Protein AF-A0A218WUL2-F1 (afdb_monomer_lite)

Sequence (216 aa):
MWVPILSDGMPVGLKGEALSLHSLSGSSSVEWAHGSLVARRQPLTWYKTVVNAPAGNTPLALDMGSMGKGTYREKKCLSNCGEASQRWYHVPRSWLNPTANLLVVFEEWGGDPNGISLVRRDIVSVCADIYEWQPTLINYEMQTSGKVKKHSHPKAHLSCSPGQKISKVKSASFGTPQGACGSFREESCHAFHSYDVFQKEIGFPKNQLFDLLVLY

pLDDT: mean 71.16, std 17.03, range [24.56, 94.0]

InterPro domains:
  IPR000922 D-galactoside/L-rhamnose binding SUEL lectin domain [PS50228] (150-201)
  IPR001944 Glycoside hydrolase, family 35 [PTHR23421] (12-137)
  IPR008979 Galactose-binding-like domain superfamily [SSF49785] (9-141)
  IPR048913 Beta-galactosidase, galactose-binding domain [PF21467] (44-101)

Radius of gyration: 27.02 Å; chains: 1; bounding box: 65×42×87 Å

Secondary structure (DSSP, 8-state):
-PPPP--S-PPPS-HHHHTTTT-SS-PPP-PPP-GGGS--S-SSEEEEEEEPPPSSS--EEEE-TTS------SS---S-TTS-S-SEEEE-GGG--SS-EEEEEEESS---GGG-EEEE--------B--TTPPP---HHHHHTT---S-PPP-----PPTT-----EEEEEEE--BS-TT--B--SSB-TTHHHHHHHHS-PPS---EEEEEE-

Foldseek 3Di:
DDDDDDDDDDDPDDPQVVQVVVDPPRRDDDDDDDDPRHDFQDFQDKDKDWDADDDDDFWKWKQCQQADDDDDDDDPPPDDPPGDPDRTHTDDPVQDDRTGDMDMDTGGRGGGCVPIDIDGDDQDADEDEADQPPDDPDDPVCVVVPVDPDDDGDDDDDDDDPPDDDAEEPDEWQFAWDDDFPDTDDDPGTDPCRVVVVCVVDPHDHDGYYYYYYYD

Organism: Punica granatum (NCBI:txid22663)

Structure (mmCIF, N/CA/C/O backbone):
data_AF-A0A218WUL2-F1
#
_entry.id   AF-A0A218WUL2-F1
#
loop_
_atom_site.group_PDB
_atom_site.id
_atom_site.type_symbol
_atom_site.label_atom_id
_atom_site.label_alt_id
_atom_site.label_comp_id
_atom_site.label_asym_id
_atom_site.label_entity_id
_atom_site.label_seq_id
_atom_site.pdbx_PDB_ins_code
_atom_site.Cartn_x
_atom_site.Cartn_y
_atom_site.Cartn_z
_atom_site.occupancy
_atom_site.B_iso_or_equiv
_atom_site.auth_seq_id
_atom_site.auth_comp_id
_atom_site.auth_asym_id
_atom_site.auth_atom_id
_atom_site.pdbx_PDB_model_num
ATOM 1 N N . MET A 1 1 ? -31.326 13.318 35.102 1.00 30.27 1 MET A N 1
ATOM 2 C CA . MET A 1 1 ? -30.039 13.009 34.446 1.00 30.27 1 MET A CA 1
ATOM 3 C C . MET A 1 1 ? -29.075 14.100 34.870 1.00 30.27 1 MET A C 1
ATOM 5 O O . MET A 1 1 ? -29.307 15.250 34.531 1.00 30.27 1 MET A O 1
ATOM 9 N N . TRP A 1 2 ? -28.119 13.778 35.738 1.00 24.56 2 TRP A N 1
ATOM 10 C CA . TRP A 1 2 ? -27.193 14.763 36.296 1.00 24.56 2 TRP A CA 1
ATOM 11 C C . TRP A 1 2 ? -26.030 14.942 35.322 1.00 24.56 2 TRP A C 1
ATOM 13 O O . TRP A 1 2 ? -25.308 13.984 35.056 1.00 24.56 2 TRP A O 1
ATOM 23 N N . VAL A 1 3 ? -25.883 16.142 34.764 1.00 29.47 3 VAL A N 1
ATOM 24 C CA . VAL A 1 3 ? -24.686 16.540 34.015 1.00 29.47 3 VAL A CA 1
ATOM 25 C C . VAL A 1 3 ? -23.734 17.175 35.031 1.00 29.47 3 VAL A C 1
ATOM 27 O O . VAL A 1 3 ? -24.137 18.140 35.683 1.00 29.47 3 VAL A O 1
ATOM 30 N N . PRO A 1 4 ? -22.519 16.642 35.240 1.00 31.36 4 PRO A N 1
ATOM 31 C CA . PRO A 1 4 ? -21.577 17.249 36.165 1.00 31.36 4 PRO A CA 1
ATOM 32 C C . PRO A 1 4 ? -21.022 18.558 35.591 1.00 31.36 4 PRO A C 1
ATOM 34 O O . PRO A 1 4 ? -20.767 18.683 34.393 1.00 31.36 4 PRO A O 1
ATOM 37 N N . ILE A 1 5 ? -20.849 19.529 36.485 1.00 34.59 5 ILE A N 1
ATOM 38 C CA . ILE A 1 5 ? -20.213 20.823 36.239 1.00 34.59 5 ILE A CA 1
ATOM 39 C C . ILE A 1 5 ? -18.723 20.558 35.979 1.00 34.59 5 ILE A C 1
ATOM 41 O O . ILE A 1 5 ? -18.057 19.924 36.796 1.00 34.59 5 ILE A O 1
ATOM 45 N N . LEU A 1 6 ? -18.220 20.995 34.823 1.00 42.72 6 LEU A N 1
ATOM 46 C CA . LEU A 1 6 ? -16.838 20.787 34.386 1.00 42.72 6 LEU A CA 1
ATOM 47 C C . LEU A 1 6 ? -15.871 21.602 35.262 1.00 42.72 6 LEU A C 1
ATOM 49 O O . LEU A 1 6 ? -15.873 22.829 35.207 1.00 42.72 6 LEU A O 1
ATOM 53 N N . SER A 1 7 ? -15.030 20.920 36.040 1.00 40.16 7 SER A N 1
ATOM 54 C CA . SER A 1 7 ? -13.739 21.450 36.488 1.00 40.16 7 SER A CA 1
ATOM 55 C C . SER A 1 7 ? -12.691 21.149 35.416 1.00 40.16 7 SER A C 1
ATOM 57 O O . SER A 1 7 ? -12.662 20.031 34.902 1.00 40.16 7 SER A O 1
ATOM 59 N N . ASP A 1 8 ? -11.865 22.141 35.089 1.00 50.38 8 ASP A N 1
ATOM 60 C CA . ASP A 1 8 ? -10.819 22.124 34.060 1.00 50.38 8 ASP A CA 1
ATOM 61 C C . ASP A 1 8 ? -10.112 20.775 33.858 1.00 50.38 8 ASP A C 1
ATOM 63 O O . ASP A 1 8 ? -9.499 20.212 34.764 1.00 50.38 8 ASP A O 1
ATOM 67 N N . GLY A 1 9 ? -10.157 20.298 32.615 1.00 43.84 9 GLY A N 1
ATOM 68 C CA . GLY A 1 9 ? -9.447 19.111 32.162 1.00 43.84 9 GLY A CA 1
ATOM 69 C C . GLY A 1 9 ? -10.036 18.596 30.859 1.00 43.84 9 GLY A C 1
ATOM 70 O O . GLY A 1 9 ? -10.853 17.680 30.861 1.00 43.84 9 GLY A O 1
ATOM 71 N N . MET A 1 10 ? -9.645 19.189 29.729 1.00 49.69 10 MET A N 1
ATOM 72 C CA . MET A 1 10 ? -9.944 18.601 28.424 1.00 49.69 10 MET A CA 1
ATOM 73 C C . MET A 1 10 ? -9.208 17.250 28.358 1.00 49.69 10 MET A C 1
ATOM 75 O O . MET A 1 10 ? -7.985 17.240 28.520 1.00 49.69 10 MET A O 1
ATOM 79 N N . PRO A 1 11 ? -9.899 16.107 28.194 1.00 62.62 11 PRO A N 1
ATOM 80 C CA . PRO A 1 11 ? -9.220 14.822 28.118 1.00 62.62 11 PRO A CA 1
ATOM 81 C C . PRO A 1 11 ? -8.266 14.824 26.918 1.00 62.62 11 PRO A C 1
ATOM 83 O O . PRO A 1 11 ? -8.674 15.088 25.788 1.00 62.62 11 PRO A O 1
ATOM 86 N N . VAL A 1 12 ? -6.983 14.573 27.181 1.00 75.12 12 VAL A N 1
ATOM 87 C CA . VAL A 1 12 ? -5.943 14.483 26.151 1.00 75.12 12 VAL A CA 1
ATOM 88 C C . VAL A 1 12 ? -5.968 13.076 25.554 1.00 75.12 12 VAL A C 1
ATOM 90 O O . VAL A 1 12 ? -5.894 12.093 26.289 1.00 75.12 12 VAL A O 1
ATOM 93 N N . GLY A 1 13 ? -6.033 12.984 24.224 1.00 75.00 13 GLY A N 1
ATOM 94 C CA . GLY A 1 13 ? -5.955 11.719 23.487 1.00 75.00 13 GLY A CA 1
ATOM 95 C C . GLY A 1 13 ? -7.294 11.000 23.306 1.00 75.00 13 GLY A C 1
ATOM 96 O O . GLY A 1 13 ? -8.332 11.379 23.855 1.00 75.00 13 GLY A O 1
ATOM 97 N N . LEU A 1 14 ? -7.284 9.950 22.485 1.00 84.00 14 LEU A N 1
ATOM 98 C CA . LEU A 1 14 ? -8.480 9.167 22.185 1.00 84.00 14 LEU A CA 1
ATOM 99 C C . LEU A 1 14 ? -8.668 8.062 23.225 1.00 84.00 14 LEU A C 1
ATOM 101 O O . LEU A 1 14 ? -7.725 7.369 23.604 1.00 84.00 14 LEU A O 1
ATOM 105 N N . LYS A 1 15 ? -9.919 7.792 23.615 1.00 84.88 15 LYS A N 1
ATOM 106 C CA . LYS A 1 15 ? -10.236 6.678 24.528 1.00 84.88 15 LYS A CA 1
ATOM 107 C C . LYS A 1 15 ? -9.673 5.337 24.030 1.00 84.88 15 LYS A C 1
ATOM 109 O O . LYS A 1 15 ? -9.213 4.539 24.835 1.00 84.88 15 LYS A O 1
ATOM 114 N N . GLY A 1 16 ? -9.673 5.096 22.717 1.00 82.19 16 GLY A N 1
ATOM 115 C CA . GLY A 1 16 ? -9.091 3.881 22.130 1.00 82.19 16 GLY A CA 1
ATOM 116 C C . GLY A 1 16 ? -7.566 3.781 22.273 1.00 82.19 16 GLY A C 1
ATOM 117 O O . GLY A 1 16 ? -7.040 2.679 22.420 1.00 82.19 16 GLY A O 1
ATOM 118 N N . GLU A 1 17 ? -6.858 4.913 22.308 1.00 84.69 17 GLU A N 1
ATOM 119 C CA . GLU A 1 17 ? -5.416 4.955 22.586 1.00 84.69 17 GLU A CA 1
ATOM 120 C C . GLU A 1 17 ? -5.141 4.648 24.057 1.00 84.69 17 GLU A C 1
ATOM 122 O O . GLU A 1 17 ? -4.306 3.796 24.351 1.00 84.69 17 GLU A O 1
ATOM 127 N N . ALA A 1 18 ? -5.906 5.252 24.974 1.00 84.12 18 ALA A N 1
ATOM 128 C CA . ALA A 1 18 ? -5.812 4.968 26.409 1.00 84.12 18 ALA A CA 1
ATOM 129 C C . ALA A 1 18 ? -6.096 3.489 26.737 1.00 84.12 18 ALA A C 1
ATOM 131 O O . ALA A 1 18 ? -5.527 2.931 27.671 1.00 84.12 18 ALA A O 1
ATOM 132 N N . LEU A 1 19 ? -6.949 2.836 25.943 1.00 85.69 19 LEU A N 1
ATOM 133 C CA . LEU A 1 19 ? -7.255 1.405 26.045 1.00 85.69 19 LEU A CA 1
ATOM 134 C C . LEU A 1 19 ? -6.286 0.508 25.262 1.00 85.69 19 LEU A C 1
ATOM 136 O O . LEU A 1 19 ? -6.472 -0.710 25.245 1.00 85.69 19 LEU A O 1
ATOM 140 N N . SER A 1 20 ? -5.276 1.089 24.607 1.00 86.81 20 SER A N 1
ATOM 141 C CA . SER A 1 20 ? -4.275 0.372 23.813 1.00 86.81 20 SER A CA 1
ATOM 142 C C . SER A 1 20 ? -4.898 -0.597 22.798 1.00 86.81 20 SER A C 1
ATOM 144 O O . SER A 1 20 ? -4.409 -1.708 22.604 1.00 86.81 20 SER A O 1
ATOM 146 N N . LEU A 1 21 ? -5.979 -0.182 22.120 1.00 85.69 21 LEU A N 1
ATOM 147 C CA . LEU A 1 21 ? -6.694 -1.025 21.142 1.00 85.69 21 LEU A CA 1
ATOM 148 C C . LEU A 1 21 ? -5.838 -1.418 19.928 1.00 85.69 21 LEU A C 1
ATOM 150 O O . LEU A 1 21 ? -6.179 -2.355 19.212 1.00 85.69 21 LEU A O 1
ATOM 154 N N . HIS A 1 22 ? -4.730 -0.713 19.704 1.00 82.44 22 HIS A N 1
ATOM 155 C CA . HIS A 1 22 ? -3.739 -1.011 18.673 1.00 82.44 22 HIS A CA 1
ATOM 156 C C . HIS A 1 22 ? -2.730 -2.098 19.086 1.00 82.44 22 HIS A C 1
ATOM 158 O O . HIS A 1 22 ? -1.972 -2.568 18.240 1.00 82.44 22 HIS A O 1
ATOM 164 N N . SER A 1 23 ? -2.678 -2.481 20.367 1.00 82.31 23 SER A N 1
ATOM 165 C CA . SER A 1 23 ? -1.702 -3.452 20.864 1.00 82.31 23 SER A CA 1
ATOM 166 C C . SER A 1 23 ? -2.126 -4.894 20.572 1.00 82.31 23 SER A C 1
ATOM 168 O O . SER A 1 23 ? -3.285 -5.265 20.748 1.00 82.31 23 SER A O 1
ATOM 170 N N . LEU A 1 24 ? -1.153 -5.730 20.195 1.00 75.31 24 LEU A N 1
ATOM 171 C CA . LEU A 1 24 ? -1.314 -7.183 20.039 1.00 75.31 24 LEU A CA 1
ATOM 172 C C . LEU A 1 24 ? -1.594 -7.886 21.376 1.00 75.31 24 LEU A C 1
ATOM 174 O O . LEU A 1 24 ? -2.305 -8.886 21.421 1.00 75.31 24 LEU A O 1
ATOM 178 N N . SER A 1 25 ? -1.025 -7.363 22.462 1.00 71.56 25 SER A N 1
ATOM 179 C CA . SER A 1 25 ? -1.145 -7.898 23.818 1.00 71.56 25 SER A CA 1
ATOM 180 C C . SER A 1 25 ? -1.341 -6.743 24.796 1.00 71.56 25 SER A C 1
ATOM 182 O O . SER A 1 25 ? -0.534 -5.815 24.823 1.00 71.56 25 SER A O 1
ATOM 184 N N . GLY A 1 26 ? -2.407 -6.786 25.596 1.00 66.88 26 GLY A N 1
ATOM 185 C CA . GLY A 1 26 ? -2.722 -5.722 26.557 1.00 66.88 26 GLY A CA 1
ATOM 186 C C . GLY A 1 26 ? -3.759 -4.703 26.081 1.00 66.88 26 GLY A C 1
ATOM 187 O O . GLY A 1 26 ? -3.906 -3.664 26.716 1.00 66.88 26 GLY A O 1
ATOM 188 N N . SER A 1 27 ? -4.501 -4.985 25.003 1.00 76.69 27 SER A N 1
ATOM 189 C CA . SER A 1 27 ? -5.709 -4.214 24.697 1.00 76.69 27 SER A CA 1
ATOM 190 C C . SER A 1 27 ? -6.770 -4.475 25.766 1.00 76.69 27 SER A C 1
ATOM 192 O O . SER A 1 27 ? -7.089 -5.636 26.046 1.00 76.69 27 SER A O 1
ATOM 194 N N . SER A 1 28 ? -7.365 -3.422 26.316 1.00 78.50 28 SER A N 1
ATOM 195 C CA . SER A 1 28 ? -8.522 -3.570 27.200 1.00 78.50 28 SER A CA 1
ATOM 196 C C . SER A 1 28 ? -9.700 -4.217 26.464 1.00 78.50 28 SER A C 1
ATOM 198 O O . SER A 1 28 ? -9.893 -4.007 25.264 1.00 78.50 28 SER A O 1
ATOM 200 N N . SER A 1 29 ? -10.507 -5.001 27.186 1.00 76.19 29 SER A N 1
ATOM 201 C CA . SER A 1 29 ? -11.701 -5.627 26.614 1.00 76.19 29 SER A CA 1
ATOM 202 C C . SER A 1 29 ? -12.729 -4.558 26.240 1.00 76.19 29 SER A C 1
ATOM 204 O O . SER A 1 29 ? -13.131 -3.752 27.078 1.00 76.19 29 SER A O 1
ATOM 206 N N . VAL A 1 30 ? -13.139 -4.548 24.974 1.00 85.19 30 VAL A N 1
ATOM 207 C CA . VAL A 1 30 ? -14.219 -3.707 24.449 1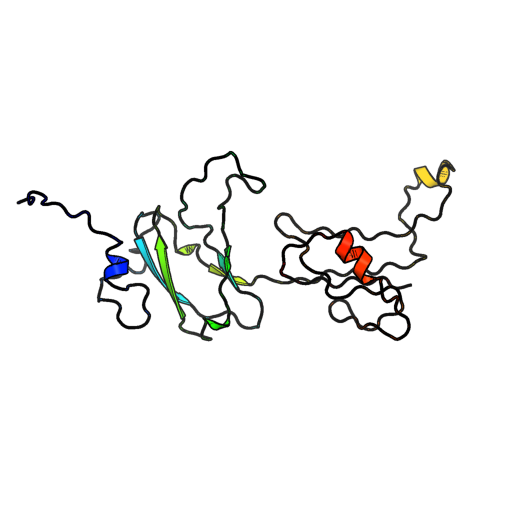.00 85.19 30 VAL A CA 1
ATOM 208 C C . VAL A 1 30 ? -15.103 -4.557 23.547 1.00 85.19 30 VAL A C 1
ATOM 210 O O . VAL A 1 30 ? -14.630 -5.523 22.940 1.00 85.19 30 VAL A O 1
ATOM 213 N N . GLU A 1 31 ? -16.380 -4.202 23.449 1.00 87.38 31 GLU A N 1
ATOM 214 C CA . GLU A 1 31 ? -17.308 -4.876 22.547 1.00 87.38 31 GLU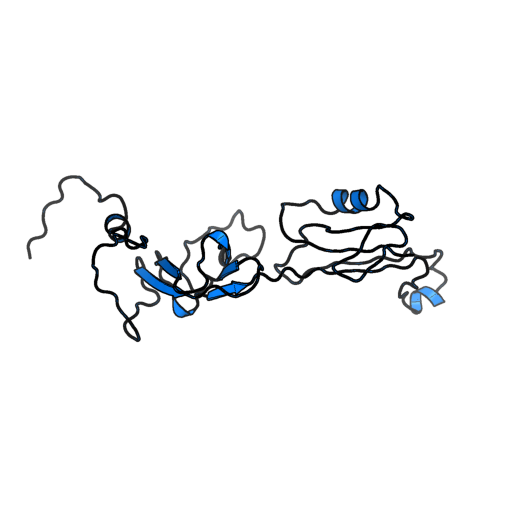 A CA 1
ATOM 215 C C . GLU A 1 31 ? -17.042 -4.444 21.104 1.00 87.38 31 GLU A C 1
ATOM 217 O O . GLU A 1 31 ? -17.080 -3.260 20.770 1.00 87.38 31 GLU A O 1
ATOM 222 N N . TRP A 1 32 ? -16.750 -5.419 20.245 1.00 88.12 32 TRP A N 1
ATOM 223 C CA . TRP A 1 32 ? -16.520 -5.193 18.824 1.00 88.12 32 TRP A CA 1
ATOM 224 C C . TRP A 1 32 ? -17.766 -5.573 18.033 1.00 88.12 32 TRP A C 1
ATOM 226 O O . TRP A 1 32 ? -18.326 -6.654 18.214 1.00 88.12 32 TRP A O 1
ATOM 236 N N . ALA A 1 33 ? -18.184 -4.694 17.126 1.00 88.94 33 ALA A N 1
ATOM 237 C CA . ALA A 1 33 ? -19.231 -5.012 16.168 1.00 88.94 33 ALA A CA 1
ATOM 238 C C . ALA A 1 33 ? -18.669 -5.878 15.029 1.00 88.94 33 ALA A C 1
ATOM 240 O O . ALA A 1 33 ? -17.555 -5.656 14.552 1.00 88.94 33 ALA A O 1
ATOM 241 N N . HIS A 1 34 ? -19.456 -6.851 14.571 1.00 89.56 34 HIS A N 1
ATOM 242 C CA . HIS A 1 34 ? -19.073 -7.796 13.521 1.00 89.56 34 HIS A CA 1
ATOM 243 C C . HIS A 1 34 ? -20.191 -7.955 12.479 1.00 89.56 34 HIS A C 1
ATOM 245 O O . HIS A 1 34 ? -21.356 -7.643 12.733 1.00 89.56 34 HIS A O 1
ATOM 251 N N . GLY A 1 35 ? -19.841 -8.448 11.287 1.00 87.88 35 GLY A N 1
ATOM 252 C CA . GLY A 1 35 ? -20.801 -8.711 10.212 1.00 87.88 35 GLY A CA 1
ATOM 253 C C . GLY A 1 35 ? -21.531 -7.452 9.733 1.00 87.88 35 GLY A C 1
ATOM 254 O O . GLY A 1 35 ? -20.913 -6.429 9.444 1.00 87.88 35 GLY A O 1
ATOM 255 N N . SER A 1 36 ? -22.860 -7.519 9.644 1.00 86.19 36 SER A N 1
ATOM 256 C CA . SER A 1 36 ? -23.708 -6.399 9.209 1.00 86.19 36 SER A CA 1
ATOM 257 C C . SER A 1 36 ? -23.730 -5.215 10.182 1.00 86.19 36 SER A C 1
ATOM 259 O O . SER A 1 36 ? -24.169 -4.136 9.796 1.00 86.19 36 SER A O 1
ATOM 261 N N . LEU A 1 37 ? -23.258 -5.400 11.420 1.00 88.81 37 LEU A N 1
ATOM 262 C CA . LEU A 1 37 ? -23.227 -4.363 12.455 1.00 88.81 37 LEU A CA 1
ATOM 263 C C . LEU A 1 37 ? -21.955 -3.507 12.410 1.00 88.81 37 LEU A C 1
ATOM 265 O O . LEU A 1 37 ? -21.835 -2.556 13.179 1.00 88.81 37 LEU A O 1
ATOM 269 N N . VAL A 1 38 ? -20.994 -3.835 11.537 1.00 90.25 38 VAL A N 1
ATOM 270 C CA . VAL A 1 38 ? -19.771 -3.041 11.374 1.00 90.25 38 VAL A CA 1
ATOM 271 C C . VAL A 1 38 ? -20.146 -1.633 10.923 1.00 90.25 38 VAL A C 1
ATOM 273 O O . VAL A 1 38 ? -20.777 -1.450 9.879 1.00 90.25 38 VAL A O 1
ATOM 276 N N . ALA A 1 39 ? -19.733 -0.641 11.711 1.00 88.81 39 ALA A N 1
ATOM 277 C CA . ALA A 1 39 ? -19.919 0.763 11.389 1.00 88.81 39 ALA A CA 1
ATOM 278 C C . ALA A 1 39 ? -19.276 1.091 10.033 1.00 88.81 39 ALA A C 1
ATOM 280 O O . ALA A 1 39 ? -18.197 0.608 9.698 1.00 88.81 39 ALA A O 1
ATOM 281 N N . ARG A 1 40 ? -19.958 1.905 9.227 1.00 89.56 40 ARG A N 1
ATOM 282 C CA . ARG A 1 40 ? -19.447 2.394 7.943 1.00 89.56 40 ARG A CA 1
ATOM 283 C C . ARG A 1 40 ? -19.700 3.879 7.861 1.00 89.56 40 ARG A C 1
ATOM 285 O O . ARG A 1 40 ? -20.788 4.330 8.218 1.00 89.56 40 ARG A O 1
ATOM 292 N N . ARG A 1 41 ? -18.710 4.618 7.363 1.00 87.62 41 ARG A N 1
ATOM 293 C CA . ARG A 1 41 ? -18.765 6.079 7.208 1.00 87.62 41 ARG A CA 1
ATOM 294 C C . ARG A 1 41 ? -19.116 6.798 8.513 1.00 87.62 41 ARG A C 1
ATOM 296 O O . ARG A 1 41 ? -19.736 7.854 8.493 1.00 87.62 41 ARG A O 1
ATOM 303 N N . GLN A 1 42 ? -18.730 6.202 9.640 1.00 86.75 42 GLN A N 1
ATOM 304 C CA . GLN A 1 42 ? -18.858 6.817 10.951 1.00 86.75 42 GLN A CA 1
ATOM 305 C C . GLN A 1 42 ? -17.501 7.395 11.362 1.00 86.75 42 GLN A C 1
ATOM 307 O O . GLN A 1 42 ? -16.488 6.701 11.224 1.00 86.75 42 GLN A O 1
ATOM 312 N N . PRO A 1 43 ? -17.463 8.652 11.831 1.00 87.25 43 PRO A N 1
ATOM 313 C CA . PRO A 1 43 ? -16.241 9.259 12.334 1.00 87.25 43 PRO A CA 1
ATOM 314 C C . PRO A 1 43 ? -15.798 8.597 13.643 1.00 87.25 43 PRO A C 1
ATOM 316 O O . PRO A 1 43 ? -16.564 7.878 14.288 1.00 87.25 43 PRO A O 1
ATOM 319 N N . LEU A 1 44 ? -14.554 8.863 14.041 1.00 88.25 44 LEU A N 1
ATOM 320 C CA . LEU A 1 44 ? -13.943 8.415 15.300 1.00 88.25 44 LEU A CA 1
ATOM 321 C C . LEU A 1 44 ? -14.126 6.912 15.594 1.00 88.25 44 LEU A C 1
ATOM 323 O O . LEU A 1 44 ? -14.365 6.508 16.734 1.00 88.25 44 LEU A O 1
ATOM 327 N N . THR A 1 45 ? -14.014 6.076 14.564 1.00 89.25 45 THR A N 1
ATOM 328 C CA . THR A 1 45 ? -14.278 4.637 14.644 1.00 89.25 45 THR A CA 1
ATOM 329 C C . THR A 1 45 ? -12.983 3.834 14.598 1.00 89.25 45 THR A C 1
ATOM 331 O O . THR A 1 45 ? -12.103 4.085 13.779 1.00 89.25 45 THR A O 1
ATOM 334 N N . TRP A 1 46 ? -12.875 2.831 15.468 1.00 91.31 46 TRP A N 1
ATOM 335 C CA . TRP A 1 46 ? -11.785 1.859 15.441 1.00 91.31 46 TRP A CA 1
ATOM 336 C C . TRP A 1 46 ? -12.227 0.611 14.684 1.00 91.31 46 TRP A C 1
ATOM 338 O O . TRP A 1 46 ? -13.280 0.041 14.969 1.00 91.31 46 TRP A O 1
ATOM 348 N N . TYR A 1 47 ? -11.394 0.157 13.756 1.00 91.69 47 TYR A N 1
ATOM 349 C CA . TYR A 1 47 ? -11.557 -1.098 13.039 1.00 91.69 47 TYR A CA 1
ATOM 350 C C . TYR A 1 47 ? -10.401 -2.023 13.378 1.00 91.69 47 TYR A C 1
ATOM 352 O O . TYR A 1 47 ? -9.256 -1.587 13.497 1.00 91.69 47 TYR A O 1
ATOM 360 N N . LYS A 1 48 ? -10.692 -3.317 13.486 1.00 91.62 48 LYS A N 1
ATOM 361 C CA . LYS A 1 48 ? -9.663 -4.346 13.557 1.00 91.62 48 LYS A CA 1
ATOM 362 C C . LYS A 1 48 ? -10.019 -5.513 12.658 1.00 91.62 48 LYS A C 1
ATOM 364 O O . LYS A 1 48 ? -11.189 -5.867 12.522 1.00 91.62 48 LYS A O 1
ATOM 369 N N . THR A 1 49 ? -9.007 -6.132 12.079 1.00 91.31 49 THR A N 1
ATOM 370 C CA . THR A 1 49 ? -9.155 -7.371 11.321 1.00 91.31 49 THR A CA 1
ATOM 371 C C . THR A 1 49 ? -7.867 -8.182 11.380 1.00 91.31 49 THR A C 1
ATOM 373 O O . THR A 1 49 ? -6.818 -7.681 11.787 1.00 91.31 49 THR A O 1
ATOM 376 N N . VAL A 1 50 ? -7.956 -9.447 10.987 1.00 91.12 50 VAL A N 1
ATOM 377 C CA . VAL A 1 50 ? -6.812 -10.347 10.875 1.00 91.12 50 VAL A CA 1
ATOM 378 C C . VAL A 1 50 ? -6.539 -10.594 9.397 1.00 91.12 50 VAL A C 1
ATOM 380 O O . VAL A 1 50 ? -7.436 -10.991 8.656 1.00 91.12 50 VAL A O 1
ATOM 383 N N . VAL A 1 51 ? -5.300 -10.360 8.966 1.00 91.75 51 VAL A N 1
ATOM 384 C CA . VAL A 1 51 ? -4.880 -10.494 7.567 1.00 91.75 51 VAL A CA 1
ATOM 385 C C . VAL A 1 51 ? -3.679 -11.423 7.427 1.00 91.75 51 VAL A C 1
ATOM 387 O O . VAL A 1 51 ? -2.780 -11.467 8.270 1.00 91.75 51 VAL A O 1
ATOM 390 N N . ASN A 1 52 ? -3.642 -12.161 6.323 1.00 91.75 52 ASN A N 1
ATOM 391 C CA . ASN A 1 52 ? -2.489 -12.975 5.950 1.00 91.75 52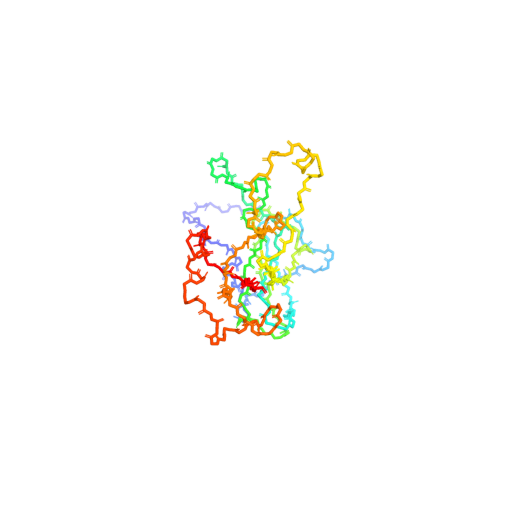 ASN A CA 1
ATOM 392 C C . ASN A 1 52 ? -1.570 -12.179 5.022 1.00 91.75 52 ASN A C 1
ATOM 394 O O . ASN A 1 52 ? -2.041 -11.387 4.202 1.00 91.75 52 ASN A O 1
ATOM 398 N N . ALA A 1 53 ? -0.259 -12.383 5.148 1.00 90.44 53 ALA A N 1
ATOM 399 C CA . ALA A 1 53 ? 0.706 -11.696 4.306 1.00 90.44 53 ALA A CA 1
ATOM 400 C C . ALA A 1 53 ? 0.755 -12.348 2.910 1.00 90.44 53 ALA A C 1
ATOM 402 O O . ALA A 1 53 ? 0.873 -13.571 2.808 1.00 90.44 53 ALA A O 1
ATOM 403 N N . PRO A 1 54 ? 0.712 -11.567 1.815 1.00 90.88 54 PRO A N 1
ATOM 404 C CA . PRO A 1 54 ? 0.916 -12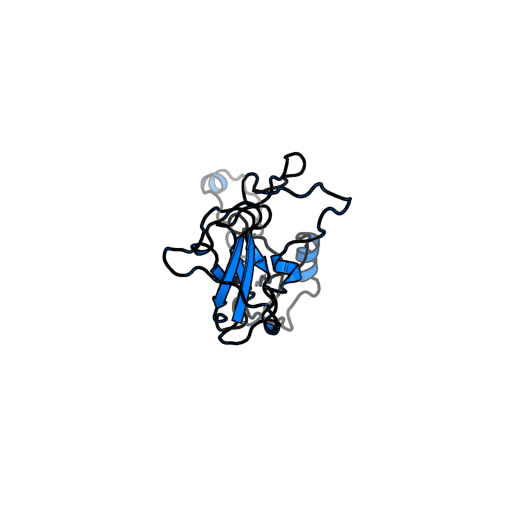.098 0.477 1.00 90.88 54 PRO A CA 1
ATOM 405 C C . PRO A 1 54 ? 2.307 -12.721 0.342 1.00 90.88 54 PRO A C 1
ATOM 407 O O . PRO A 1 54 ? 3.311 -12.119 0.742 1.00 90.88 54 PRO A O 1
ATOM 410 N N . ALA A 1 55 ? 2.371 -13.895 -0.287 1.00 87.25 55 ALA A N 1
ATOM 411 C CA . ALA A 1 55 ? 3.624 -14.589 -0.561 1.00 87.25 55 ALA A CA 1
ATOM 412 C C . ALA A 1 55 ? 4.585 -13.760 -1.441 1.00 87.25 55 ALA A C 1
ATOM 414 O O . ALA A 1 55 ? 4.181 -12.837 -2.160 1.00 87.25 55 ALA A O 1
ATOM 415 N N . GLY A 1 56 ? 5.867 -14.129 -1.400 1.00 85.56 56 GLY A N 1
ATOM 416 C CA . GLY A 1 56 ? 6.942 -13.495 -2.165 1.00 85.56 56 GLY A CA 1
ATOM 417 C C . GLY A 1 56 ? 7.616 -12.333 -1.432 1.00 85.56 56 GLY A C 1
ATOM 418 O O . GLY A 1 56 ? 7.378 -12.106 -0.252 1.00 85.56 56 GLY A O 1
ATOM 419 N N . ASN A 1 57 ? 8.459 -11.590 -2.155 1.00 80.94 57 ASN A N 1
ATOM 420 C CA . ASN A 1 57 ? 9.305 -10.524 -1.596 1.00 80.94 57 ASN A CA 1
ATOM 421 C C . ASN A 1 57 ? 8.952 -9.119 -2.118 1.00 80.94 57 ASN A C 1
ATOM 423 O O . ASN A 1 57 ? 9.649 -8.153 -1.817 1.00 80.94 57 ASN A O 1
ATOM 427 N N . THR A 1 58 ? 7.875 -8.975 -2.896 1.00 82.50 58 THR A N 1
ATOM 428 C CA . THR A 1 58 ? 7.473 -7.681 -3.476 1.00 82.50 58 THR A CA 1
ATOM 429 C C . THR A 1 58 ? 7.034 -6.690 -2.395 1.00 82.50 58 THR A C 1
ATOM 431 O O . THR A 1 58 ? 6.367 -7.113 -1.450 1.00 82.50 58 THR A O 1
ATOM 434 N N . PRO A 1 59 ? 7.365 -5.390 -2.484 1.00 86.12 59 PRO A N 1
ATOM 435 C CA . PRO A 1 59 ? 6.914 -4.413 -1.496 1.00 86.12 59 PRO A CA 1
ATOM 436 C C . PRO A 1 59 ? 5.390 -4.414 -1.337 1.00 86.12 59 PRO A C 1
ATOM 438 O O . PRO A 1 59 ? 4.655 -4.615 -2.308 1.00 86.12 59 PRO A O 1
ATOM 441 N N . LEU A 1 60 ? 4.924 -4.180 -0.113 1.00 90.56 60 LEU A N 1
ATOM 442 C CA . LEU A 1 60 ? 3.504 -4.168 0.221 1.00 90.56 60 LEU A CA 1
ATOM 443 C C . LEU A 1 60 ? 3.048 -2.756 0.574 1.00 90.56 60 LEU A C 1
ATOM 445 O O . LEU A 1 60 ? 3.807 -1.948 1.121 1.00 90.56 60 LEU A O 1
ATOM 449 N N . ALA A 1 61 ? 1.791 -2.469 0.266 1.00 91.06 61 ALA A N 1
ATOM 450 C CA . ALA A 1 61 ? 1.123 -1.268 0.726 1.00 91.06 61 ALA A CA 1
ATOM 451 C C . ALA A 1 61 ? -0.328 -1.568 1.102 1.00 91.06 61 ALA A C 1
ATOM 453 O O . ALA A 1 61 ? -0.942 -2.476 0.552 1.00 91.06 61 ALA A O 1
ATOM 454 N N . LEU A 1 62 ? -0.874 -0.793 2.027 1.00 91.75 62 LEU A N 1
ATOM 455 C CA . LEU A 1 62 ? -2.286 -0.796 2.369 1.00 91.75 62 LEU A CA 1
ATOM 456 C C . LEU A 1 62 ? -2.997 0.232 1.481 1.00 91.75 62 LEU A C 1
ATOM 458 O O . LEU A 1 62 ? -2.653 1.416 1.534 1.00 91.75 62 LEU A O 1
ATOM 462 N N . ASP A 1 63 ? -3.931 -0.212 0.638 1.00 90.31 63 ASP A N 1
ATOM 463 C CA . ASP A 1 63 ? -4.833 0.679 -0.096 1.00 90.31 63 ASP A CA 1
ATOM 464 C C . ASP A 1 63 ? -5.936 1.139 0.857 1.00 90.31 63 ASP A C 1
ATOM 466 O O . ASP A 1 63 ? -6.765 0.345 1.295 1.00 90.31 63 ASP A O 1
ATOM 470 N N . MET A 1 64 ? -5.901 2.424 1.188 1.00 89.12 64 MET A N 1
ATOM 471 C CA . MET A 1 64 ? -6.835 3.099 2.085 1.00 89.12 64 MET A CA 1
ATOM 472 C C . MET A 1 64 ? -7.761 4.043 1.310 1.00 89.12 64 MET A C 1
ATOM 474 O O . MET A 1 64 ? -8.329 4.966 1.885 1.00 89.12 64 MET A O 1
ATOM 478 N N . GLY A 1 65 ? -7.915 3.851 -0.005 1.00 86.56 65 GLY A N 1
ATOM 479 C CA . GLY A 1 65 ? -8.704 4.743 -0.859 1.00 86.56 65 GLY A CA 1
ATOM 480 C C . GLY A 1 65 ? -10.191 4.832 -0.501 1.00 86.56 65 GLY A C 1
ATOM 481 O O . GLY A 1 65 ? -10.836 5.809 -0.867 1.00 86.56 65 GLY A O 1
ATOM 482 N N . SER A 1 66 ? -10.739 3.848 0.220 1.00 86.94 66 SER A N 1
ATOM 483 C CA . SER A 1 66 ? -12.122 3.864 0.719 1.00 86.94 66 SER A CA 1
ATOM 484 C C . SER A 1 66 ? -12.291 4.541 2.083 1.00 86.94 66 SER A C 1
ATOM 486 O O . SER A 1 66 ? -13.415 4.613 2.591 1.00 86.94 66 SER A O 1
ATOM 488 N N . MET A 1 67 ? -11.194 4.987 2.697 1.00 88.12 67 MET A N 1
ATOM 489 C CA . MET A 1 67 ? -11.185 5.556 4.040 1.00 88.12 67 MET A CA 1
ATOM 490 C C . MET A 1 67 ? -11.312 7.079 4.023 1.00 88.12 67 MET A C 1
ATOM 492 O O . MET A 1 67 ? -11.065 7.740 3.011 1.00 88.12 67 MET A O 1
ATOM 496 N N . GLY A 1 68 ? -11.767 7.630 5.144 1.00 76.50 68 GLY A N 1
ATOM 497 C CA . GLY A 1 68 ? -11.952 9.059 5.324 1.00 76.50 68 GLY A CA 1
ATOM 498 C C . GLY A 1 68 ? -10.611 9.782 5.383 1.00 76.50 68 GLY A C 1
ATOM 499 O O . GLY A 1 68 ? -9.590 9.248 5.817 1.00 76.50 68 GLY A O 1
ATOM 500 N N . LYS A 1 69 ? -10.599 11.031 4.918 1.00 69.62 69 LYS A N 1
ATOM 501 C CA . LYS A 1 69 ? -9.400 11.863 4.932 1.00 69.62 69 LYS A CA 1
ATOM 502 C C . LYS A 1 69 ? -9.744 13.311 5.245 1.00 69.62 69 LYS A C 1
ATOM 504 O O . LYS A 1 69 ? -10.688 13.864 4.688 1.00 69.62 69 LYS A O 1
ATOM 509 N N . GLY A 1 70 ? -8.900 13.948 6.055 1.00 60.56 70 GLY A N 1
ATOM 510 C CA . GLY A 1 70 ? -8.944 15.391 6.268 1.00 60.56 70 GLY A CA 1
ATOM 511 C C . GLY A 1 70 ? -8.777 16.195 4.968 1.00 60.56 70 GLY A C 1
ATOM 512 O O . GLY A 1 70 ? -8.050 15.811 4.038 1.00 60.56 70 GLY A O 1
ATOM 513 N N . THR A 1 71 ? -9.442 17.348 4.908 1.00 51.06 71 THR A N 1
ATOM 514 C CA . THR A 1 71 ? -9.398 18.262 3.760 1.00 51.06 71 THR A CA 1
ATOM 515 C C . THR A 1 71 ? -8.019 18.910 3.605 1.00 51.06 71 THR A C 1
ATOM 517 O O . THR A 1 71 ? -7.484 19.465 4.562 1.00 51.06 71 THR A O 1
ATOM 520 N N . TYR A 1 72 ? -7.461 18.904 2.390 1.00 50.00 72 TYR A N 1
ATOM 521 C CA . TYR A 1 72 ? -6.226 19.622 2.049 1.00 50.00 72 TYR A CA 1
ATOM 522 C C . TYR A 1 72 ? -6.550 20.802 1.121 1.00 50.00 72 TYR A C 1
ATOM 524 O O . TYR A 1 72 ? -6.984 20.585 -0.008 1.00 50.00 72 TYR A O 1
ATOM 532 N N . ARG A 1 73 ? -6.359 22.051 1.572 1.00 54.66 73 ARG A N 1
ATOM 533 C CA . ARG A 1 73 ? -6.653 23.257 0.768 1.00 54.66 73 ARG A CA 1
ATOM 534 C C . ARG A 1 73 ? -5.432 23.754 -0.031 1.00 54.66 73 ARG A C 1
ATOM 536 O O . ARG A 1 73 ? -4.552 24.440 0.475 1.00 54.66 73 ARG A O 1
ATOM 54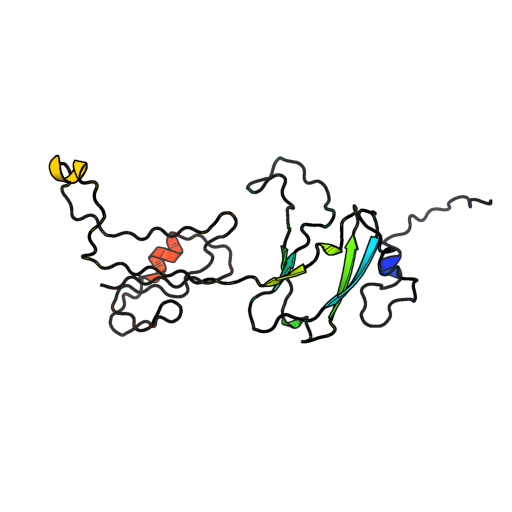3 N N . GLU A 1 74 ? -5.384 23.331 -1.292 1.00 59.28 74 GLU A N 1
ATOM 544 C CA . GLU A 1 74 ? -5.430 24.147 -2.528 1.00 59.28 74 GLU A CA 1
ATOM 545 C C . GLU A 1 74 ? -4.481 25.343 -2.811 1.00 59.28 74 GLU A C 1
ATOM 547 O O . GLU A 1 74 ? -4.812 26.202 -3.620 1.00 59.28 74 GLU A O 1
ATOM 552 N N . LYS A 1 75 ? -3.249 25.400 -2.288 1.00 58.00 75 LYS A N 1
ATOM 553 C CA . LYS A 1 75 ? -2.178 26.179 -2.983 1.00 58.00 75 LYS A CA 1
ATOM 554 C C . LYS A 1 75 ? -0.894 25.407 -3.286 1.00 58.00 75 LYS A C 1
ATOM 556 O O . LYS A 1 75 ? 0.039 25.956 -3.859 1.00 58.00 75 LYS A O 1
ATOM 561 N N . LYS A 1 76 ? -0.840 24.123 -2.924 1.00 54.31 76 LYS A N 1
ATOM 562 C CA . LYS A 1 76 ? 0.362 23.277 -3.041 1.00 54.31 76 LYS A CA 1
ATOM 563 C C . LYS A 1 76 ? 0.154 21.998 -3.857 1.00 54.31 76 LYS A C 1
ATOM 565 O O . LYS A 1 76 ? 1.021 21.128 -3.845 1.00 54.31 76 LYS A O 1
ATOM 570 N N . CYS A 1 77 ? -0.992 21.839 -4.520 1.00 61.00 77 CYS A N 1
ATOM 571 C CA . CYS A 1 77 ? -1.253 20.622 -5.281 1.00 61.00 77 CYS A CA 1
ATOM 572 C C . CYS A 1 77 ? -0.457 20.638 -6.596 1.00 61.00 77 CYS A C 1
ATOM 574 O O . CYS A 1 77 ? -0.840 21.305 -7.549 1.00 61.00 77 CYS A O 1
ATOM 576 N N . LEU A 1 78 ? 0.671 19.924 -6.620 1.00 60.34 78 LEU A N 1
ATOM 577 C CA . LEU A 1 78 ? 1.538 19.794 -7.798 1.00 60.34 78 LEU A CA 1
ATOM 578 C C . LEU A 1 78 ? 1.037 18.723 -8.789 1.00 60.34 78 LEU A C 1
ATOM 580 O O . LEU A 1 78 ? 1.387 18.768 -9.963 1.00 60.34 78 LEU A O 1
ATOM 584 N N . SER A 1 79 ? 0.241 17.748 -8.328 1.00 58.88 79 SER A N 1
ATOM 585 C CA . SER A 1 79 ? -0.320 16.650 -9.137 1.00 58.88 79 SER A CA 1
ATOM 586 C C . SER A 1 79 ? -1.450 15.922 -8.391 1.00 58.88 79 SER A C 1
ATOM 588 O O . SER A 1 79 ? -1.422 15.898 -7.162 1.00 58.88 79 SER A O 1
ATOM 590 N N . ASN A 1 80 ? -2.365 15.258 -9.116 1.00 59.03 80 ASN A N 1
ATOM 591 C CA . ASN A 1 80 ? -3.465 14.425 -8.586 1.00 59.03 80 ASN A CA 1
ATOM 592 C C . ASN A 1 80 ? -4.385 15.154 -7.583 1.00 59.03 80 ASN A C 1
ATOM 594 O O . ASN A 1 80 ? -4.642 14.675 -6.481 1.00 59.03 80 ASN A O 1
ATOM 598 N N . CYS A 1 81 ? -4.862 16.345 -7.947 1.00 63.38 81 CYS A N 1
ATOM 599 C CA . CYS A 1 81 ? -5.758 17.128 -7.095 1.00 63.38 81 CYS A CA 1
ATOM 600 C C . CYS A 1 81 ? -7.153 16.496 -7.031 1.00 63.38 81 CYS A C 1
ATOM 602 O O . CYS A 1 81 ? -7.648 15.989 -8.031 1.00 63.38 81 CYS A O 1
ATOM 604 N N . GLY A 1 82 ? -7.778 16.525 -5.854 1.00 61.56 82 GLY A N 1
ATOM 605 C CA . GLY A 1 82 ? -9.052 15.840 -5.602 1.00 61.56 82 GLY A CA 1
ATOM 606 C C . GLY A 1 82 ? -8.901 14.364 -5.219 1.00 61.56 82 GLY A C 1
ATOM 607 O O . GLY A 1 82 ? -9.805 13.813 -4.600 1.00 61.56 82 GLY A O 1
ATOM 608 N N . GLU A 1 83 ? -7.743 13.753 -5.484 1.00 64.75 83 GLU A N 1
ATOM 609 C CA . GLU A 1 83 ? -7.404 12.414 -5.000 1.00 64.75 83 GLU A CA 1
ATOM 610 C C . GLU A 1 83 ? -6.899 12.447 -3.547 1.00 64.75 83 GLU A C 1
ATOM 612 O O . GLU A 1 83 ? -6.423 13.469 -3.032 1.00 64.75 83 GLU A O 1
ATOM 617 N N . ALA A 1 84 ? -6.959 11.299 -2.866 1.00 64.56 84 ALA A N 1
ATOM 618 C CA . ALA A 1 84 ? -6.374 11.155 -1.538 1.00 64.56 84 ALA A CA 1
ATOM 619 C C . ALA A 1 84 ? -4.865 11.461 -1.589 1.00 64.56 84 ALA A C 1
ATOM 621 O O . ALA A 1 84 ? -4.115 10.793 -2.300 1.00 64.56 84 ALA A O 1
ATOM 622 N N . SER A 1 85 ? -4.395 12.443 -0.800 1.00 64.19 85 SER A N 1
ATOM 623 C CA . SER A 1 85 ? -2.968 12.839 -0.794 1.00 64.19 85 SER A CA 1
ATOM 624 C C . SER A 1 85 ? -2.016 11.676 -0.507 1.00 64.19 85 SER A C 1
ATOM 626 O O . SER A 1 85 ? -0.863 11.713 -0.924 1.00 64.19 85 SER A O 1
ATOM 628 N N . GLN A 1 86 ? -2.502 10.646 0.187 1.00 72.62 86 GLN A N 1
ATOM 629 C CA . GLN A 1 86 ? -1.857 9.350 0.269 1.00 72.62 86 GLN A CA 1
ATOM 630 C C . GLN A 1 86 ? -2.930 8.262 0.293 1.00 72.62 86 GLN A C 1
ATOM 632 O O . GLN A 1 86 ? -3.636 8.099 1.280 1.00 72.62 86 GLN A O 1
ATOM 637 N N . ARG A 1 87 ? -3.062 7.540 -0.820 1.00 84.50 87 ARG A N 1
ATOM 638 C CA . ARG A 1 87 ? -3.950 6.376 -0.935 1.00 84.50 87 ARG A CA 1
ATOM 639 C C . ARG A 1 87 ? -3.285 5.094 -0.437 1.00 84.50 87 ARG A C 1
ATOM 641 O O . ARG A 1 87 ? -3.922 4.274 0.211 1.00 84.50 87 ARG A O 1
ATOM 648 N N . TRP A 1 88 ? -1.997 4.941 -0.743 1.00 87.06 88 TRP A N 1
ATOM 649 C CA . TRP A 1 88 ? -1.219 3.752 -0.414 1.00 87.06 88 TRP A CA 1
ATOM 650 C C . TRP A 1 88 ? -0.248 4.029 0.732 1.00 87.06 88 TRP A C 1
ATOM 652 O O . TRP A 1 88 ? 0.616 4.909 0.640 1.00 87.06 88 TRP A O 1
ATOM 662 N N . TYR A 1 89 ? -0.360 3.239 1.792 1.00 89.31 89 TYR A N 1
ATOM 663 C CA . TYR A 1 89 ? 0.505 3.308 2.966 1.00 89.31 89 TYR A CA 1
ATOM 664 C C . TYR A 1 89 ? 1.487 2.142 2.940 1.00 89.31 89 TYR A C 1
ATOM 666 O O . TYR A 1 89 ? 1.076 0.990 2.881 1.00 89.31 89 TYR A O 1
ATOM 674 N N . HIS A 1 90 ? 2.788 2.424 2.933 1.00 90.62 90 HIS A N 1
ATOM 675 C CA . HIS A 1 90 ? 3.819 1.388 2.844 1.00 90.62 90 HIS A CA 1
ATOM 676 C C . HIS A 1 90 ? 3.807 0.469 4.077 1.00 90.62 90 HIS A C 1
ATOM 678 O O . HIS A 1 90 ? 3.804 0.959 5.204 1.00 90.62 90 HIS A O 1
ATOM 684 N N . VAL A 1 91 ? 3.856 -0.849 3.853 1.00 92.75 91 VAL A N 1
ATOM 685 C CA . VAL A 1 91 ? 3.904 -1.873 4.907 1.00 92.75 91 VAL A CA 1
ATOM 686 C C . VAL A 1 91 ? 5.200 -2.681 4.759 1.00 92.75 91 VAL A C 1
ATOM 688 O O . VAL A 1 91 ? 5.310 -3.499 3.839 1.00 92.75 91 VAL A O 1
ATOM 691 N N . PRO A 1 92 ? 6.205 -2.472 5.631 1.00 92.25 92 PRO A N 1
ATOM 692 C CA . PRO A 1 92 ? 7.425 -3.269 5.629 1.00 92.25 92 PRO A CA 1
ATOM 693 C C . PRO A 1 92 ? 7.129 -4.754 5.838 1.00 92.25 92 PRO A C 1
ATOM 695 O O . PRO A 1 92 ? 6.426 -5.137 6.771 1.00 92.25 92 PRO A O 1
ATOM 698 N N . ARG A 1 93 ? 7.718 -5.617 5.006 1.00 88.75 93 ARG A N 1
ATOM 699 C CA . ARG A 1 93 ? 7.526 -7.072 5.127 1.00 88.75 93 ARG A CA 1
ATOM 700 C C . ARG A 1 93 ? 8.012 -7.641 6.455 1.00 88.75 93 ARG A C 1
ATOM 702 O O . ARG A 1 93 ? 7.432 -8.603 6.933 1.00 88.75 93 ARG A O 1
ATOM 709 N N . SER A 1 94 ? 9.037 -7.039 7.055 1.00 92.38 94 SER A N 1
ATOM 710 C CA . SER A 1 94 ? 9.583 -7.465 8.347 1.00 92.38 94 SER A CA 1
ATOM 711 C C . SER A 1 94 ? 8.613 -7.291 9.518 1.00 92.38 94 SER A C 1
ATOM 713 O O . SER A 1 94 ? 8.871 -7.831 10.586 1.00 92.38 94 SER A O 1
ATOM 715 N N . TRP A 1 95 ? 7.517 -6.547 9.343 1.00 92.25 95 TRP A N 1
ATOM 716 C CA . TRP A 1 95 ? 6.480 -6.391 10.366 1.00 92.25 95 TRP A CA 1
ATOM 717 C C . TRP A 1 95 ? 5.428 -7.499 10.322 1.00 92.25 95 TRP A C 1
ATOM 719 O O . TRP A 1 95 ? 4.606 -7.589 11.229 1.00 92.25 95 TRP A O 1
ATOM 729 N N . LEU A 1 96 ? 5.417 -8.309 9.260 1.00 93.31 96 LEU A N 1
ATOM 730 C CA . LEU A 1 96 ? 4.368 -9.285 9.011 1.00 93.31 96 LEU A CA 1
ATOM 731 C C . LEU A 1 96 ? 4.860 -10.709 9.267 1.00 93.31 96 LEU A C 1
ATOM 733 O O . LEU A 1 96 ? 5.895 -11.138 8.760 1.00 93.31 96 LEU A O 1
ATOM 737 N N . ASN A 1 97 ? 4.036 -11.467 9.975 1.00 94.00 97 ASN A N 1
ATOM 738 C CA . ASN A 1 97 ? 4.060 -12.919 9.983 1.00 94.00 97 ASN A CA 1
ATOM 739 C C . ASN A 1 97 ? 3.376 -13.469 8.715 1.00 94.00 97 ASN A C 1
ATOM 741 O O . ASN A 1 97 ? 2.562 -12.774 8.095 1.00 94.00 97 ASN A O 1
ATOM 745 N N . PRO A 1 98 ? 3.634 -14.732 8.324 1.00 91.62 98 PRO A N 1
ATOM 746 C CA . PRO A 1 98 ? 2.971 -15.342 7.167 1.00 91.62 98 PRO A CA 1
ATOM 747 C C . PRO A 1 98 ? 1.439 -15.308 7.267 1.00 91.62 98 PRO A C 1
ATOM 749 O O . PRO A 1 98 ? 0.740 -15.013 6.297 1.00 91.62 98 PRO A O 1
ATOM 752 N N . THR A 1 99 ? 0.913 -15.551 8.465 1.00 92.88 99 THR A N 1
ATOM 753 C CA . THR A 1 99 ? -0.521 -15.605 8.749 1.00 92.88 99 THR A CA 1
ATOM 754 C C . THR A 1 99 ? -0.844 -14.896 10.055 1.00 92.88 99 THR A C 1
ATOM 756 O O . THR A 1 99 ? 0.033 -14.713 10.897 1.00 92.88 99 THR A O 1
ATOM 759 N N . ALA A 1 100 ? -2.122 -14.569 10.243 1.00 92.62 100 ALA A N 1
ATOM 760 C CA . ALA A 1 100 ? -2.658 -14.050 11.500 1.00 92.62 100 ALA A CA 1
ATOM 761 C C . ALA A 1 100 ? -2.058 -12.703 11.962 1.00 92.62 100 ALA A C 1
ATOM 763 O O . ALA A 1 100 ? -1.796 -12.499 13.146 1.00 92.62 100 ALA A O 1
ATOM 764 N N . ASN A 1 101 ? -1.864 -11.759 11.037 1.00 92.50 101 ASN A N 1
ATOM 765 C CA . ASN A 1 101 ? -1.435 -10.401 11.378 1.00 92.50 101 ASN A CA 1
ATOM 766 C C . ASN A 1 101 ? -2.630 -9.560 11.815 1.00 92.50 101 ASN A C 1
ATOM 768 O O . ASN A 1 101 ? -3.629 -9.497 11.100 1.00 92.50 101 ASN A O 1
ATOM 772 N N . LEU A 1 102 ? -2.514 -8.872 12.948 1.00 92.25 102 LEU A N 1
ATOM 773 C CA . LEU A 1 102 ? -3.527 -7.925 13.399 1.00 92.25 102 LEU A CA 1
ATOM 774 C C . LEU A 1 102 ? -3.349 -6.585 12.673 1.00 92.25 102 LEU A C 1
ATOM 776 O O . LEU A 1 102 ? -2.310 -5.940 12.797 1.00 92.25 102 LEU A O 1
ATOM 780 N N . LEU A 1 103 ? -4.381 -6.155 11.951 1.00 92.81 103 LEU A N 1
ATOM 781 C CA . LEU A 1 103 ? -4.486 -4.808 11.401 1.00 92.81 103 LEU A CA 1
ATOM 782 C C . LEU A 1 103 ? -5.502 -4.026 12.231 1.00 92.81 103 LEU A C 1
ATOM 784 O O . LEU A 1 103 ? -6.671 -4.408 12.282 1.00 92.81 103 LEU A O 1
ATOM 788 N N . VAL A 1 104 ? -5.062 -2.929 12.847 1.00 92.19 104 VAL A N 1
ATOM 789 C CA . VAL A 1 104 ? -5.928 -1.982 13.562 1.00 92.19 104 VAL A CA 1
ATOM 790 C C . VAL A 1 104 ? -5.858 -0.633 12.861 1.00 92.19 104 VAL A C 1
ATOM 792 O O . VAL A 1 104 ? -4.771 -0.142 12.562 1.00 92.19 104 VAL A O 1
ATOM 795 N N . VAL A 1 105 ? -7.017 -0.041 12.593 1.00 91.38 105 VAL A N 1
ATOM 796 C CA . VAL A 1 105 ? -7.152 1.253 11.920 1.00 91.38 105 VAL A CA 1
ATOM 797 C C . VAL A 1 105 ? -8.058 2.138 12.757 1.00 91.38 105 VAL A C 1
ATOM 799 O O . VAL A 1 105 ? -9.167 1.740 13.105 1.00 91.38 105 VAL A O 1
ATOM 802 N N . PHE A 1 106 ? -7.600 3.351 13.043 1.00 90.19 106 PHE A N 1
ATOM 803 C CA . PHE A 1 106 ? -8.452 4.409 13.562 1.00 90.19 106 PHE A CA 1
ATOM 804 C C . PHE A 1 106 ? -8.884 5.325 12.413 1.00 90.19 106 PHE A C 1
ATOM 806 O O . PHE A 1 106 ? -8.045 5.839 11.675 1.00 90.19 106 PHE A O 1
ATOM 813 N N . GLU A 1 107 ? -10.191 5.497 12.254 1.00 88.88 107 GLU A N 1
ATOM 814 C CA . GLU A 1 107 ? -10.822 6.344 11.247 1.00 88.88 107 GLU A CA 1
ATOM 815 C C . GLU A 1 107 ? -11.427 7.575 11.917 1.00 88.88 107 GLU A C 1
ATOM 817 O O . GLU A 1 107 ? -12.339 7.464 12.733 1.00 88.88 107 GLU A O 1
ATOM 822 N N . GLU A 1 108 ? -10.943 8.756 11.551 1.00 86.12 108 GLU A N 1
ATOM 823 C CA . GLU A 1 108 ? -11.360 10.011 12.172 1.00 86.12 108 GLU A CA 1
ATOM 824 C C . GLU A 1 108 ? -12.628 10.595 11.528 1.00 86.12 108 GLU A C 1
ATOM 826 O O . GLU A 1 108 ? -13.498 11.080 12.248 1.00 86.12 108 GLU A O 1
ATOM 831 N N . TRP A 1 109 ? -12.777 10.514 10.202 1.00 82.75 109 TRP A N 1
ATOM 832 C CA . TRP A 1 109 ? -13.796 11.254 9.439 1.00 82.75 109 TRP A CA 1
ATOM 833 C C . TRP A 1 109 ? -14.965 10.381 8.983 1.00 82.75 109 TRP A C 1
ATOM 835 O O . TRP A 1 109 ? -16.098 10.851 8.900 1.00 82.75 109 TRP A O 1
ATOM 845 N N . GLY A 1 110 ? -14.696 9.105 8.721 1.00 82.69 110 GLY A N 1
ATOM 846 C CA . GLY A 1 110 ? -15.689 8.118 8.316 1.00 82.69 110 GLY A CA 1
ATOM 847 C C . GLY A 1 110 ? -15.412 7.552 6.929 1.00 82.69 110 GLY A C 1
ATOM 848 O O . GLY A 1 110 ? -15.653 8.195 5.911 1.00 82.69 110 GLY A O 1
ATOM 849 N N . GLY A 1 111 ? -14.990 6.290 6.907 1.00 87.69 111 GLY A N 1
ATOM 850 C CA . GLY A 1 111 ? -14.673 5.510 5.712 1.00 87.69 111 GLY A CA 1
ATOM 851 C C . GLY A 1 111 ? -15.424 4.180 5.645 1.00 87.69 111 GLY A C 1
ATOM 852 O O . GLY A 1 111 ? -16.138 3.813 6.582 1.00 87.69 111 GLY A O 1
ATOM 853 N N . ASP A 1 112 ? -15.273 3.451 4.539 1.00 90.31 112 ASP A N 1
ATOM 854 C CA . ASP A 1 112 ? -15.735 2.061 4.435 1.00 90.31 112 ASP A CA 1
ATOM 855 C C . ASP A 1 112 ? -14.546 1.092 4.578 1.00 90.31 112 ASP A C 1
ATOM 857 O O . ASP A 1 112 ? -13.720 1.005 3.658 1.00 90.31 112 ASP A O 1
ATOM 861 N N . PRO A 1 113 ? -14.451 0.335 5.690 1.00 91.06 113 PRO A N 1
ATOM 862 C CA . PRO A 1 113 ? -13.331 -0.572 5.931 1.00 91.06 113 PRO A CA 1
ATOM 863 C C . PRO A 1 113 ? -13.279 -1.743 4.940 1.00 91.06 113 PRO A C 1
ATOM 865 O O . PRO A 1 113 ? -12.226 -2.356 4.793 1.00 91.06 113 PRO A O 1
ATOM 868 N N . ASN A 1 114 ? -14.372 -2.055 4.228 1.00 90.75 114 ASN A N 1
ATOM 869 C CA . ASN A 1 114 ? -14.390 -3.166 3.266 1.00 90.75 114 ASN A CA 1
ATOM 870 C C . ASN A 1 114 ? -13.559 -2.886 2.008 1.00 90.75 114 ASN A C 1
ATOM 872 O O . ASN A 1 114 ? -13.203 -3.821 1.296 1.00 90.75 114 ASN A O 1
ATOM 876 N N . GLY A 1 115 ? -13.263 -1.617 1.716 1.00 88.25 115 GLY A N 1
ATOM 877 C CA . GLY A 1 115 ? -12.371 -1.252 0.615 1.00 88.25 115 GLY A CA 1
ATOM 878 C C . GLY A 1 115 ? -10.887 -1.276 0.989 1.00 88.25 115 GLY A C 1
ATOM 879 O O . GLY A 1 115 ? -10.047 -1.136 0.100 1.00 88.25 115 GLY A O 1
ATOM 880 N N . ILE A 1 116 ? -10.550 -1.479 2.270 1.00 91.06 116 ILE A N 1
ATOM 881 C CA . ILE A 1 116 ? -9.159 -1.600 2.704 1.00 91.06 116 ILE A CA 1
ATOM 882 C C . ILE A 1 116 ? -8.596 -2.924 2.196 1.00 91.06 116 ILE A C 1
ATOM 884 O O . ILE A 1 116 ? -9.148 -3.994 2.455 1.00 91.06 116 ILE A O 1
ATOM 888 N N . SER A 1 117 ? -7.455 -2.869 1.512 1.00 91.62 117 SER A N 1
ATOM 889 C CA . SER A 1 117 ? -6.794 -4.078 1.019 1.00 91.62 117 SER A CA 1
ATOM 890 C C . SER A 1 117 ? -5.276 -3.981 1.077 1.00 91.62 117 SER A C 1
ATOM 892 O O . SER A 1 117 ? -4.686 -2.913 0.919 1.00 91.62 117 SER A O 1
ATOM 894 N N . LEU A 1 118 ? -4.623 -5.121 1.314 1.00 90.56 118 LEU A N 1
ATOM 895 C CA . LEU A 1 118 ? -3.170 -5.229 1.257 1.00 90.56 118 LEU A CA 1
ATOM 896 C C . LEU A 1 118 ? -2.761 -5.540 -0.185 1.00 90.56 118 LEU A C 1
ATOM 898 O O . LEU A 1 118 ? -3.007 -6.634 -0.695 1.00 90.56 118 LEU A O 1
ATOM 902 N N . VAL A 1 119 ? -2.144 -4.567 -0.843 1.00 88.06 119 VAL A N 1
ATOM 903 C CA . VAL A 1 119 ? -1.753 -4.640 -2.250 1.00 88.06 119 VAL A CA 1
ATOM 904 C C . VAL A 1 119 ? -0.254 -4.878 -2.397 1.00 88.06 119 VAL A C 1
ATOM 906 O O . VAL A 1 119 ? 0.567 -4.412 -1.602 1.00 88.06 119 VAL A O 1
ATOM 909 N N . ARG A 1 120 ? 0.114 -5.614 -3.449 1.00 85.38 120 ARG A N 1
ATOM 910 C CA . ARG A 1 120 ? 1.508 -5.773 -3.873 1.00 85.38 120 ARG A CA 1
ATOM 911 C C . ARG A 1 120 ? 1.860 -4.630 -4.810 1.00 85.38 120 ARG A C 1
ATOM 913 O O . ARG A 1 120 ? 1.115 -4.334 -5.740 1.00 85.38 120 ARG A O 1
ATOM 920 N N . ARG A 1 121 ? 3.001 -3.995 -4.569 1.00 76.56 121 ARG A N 1
ATOM 921 C CA . ARG A 1 121 ? 3.565 -3.023 -5.499 1.00 76.56 121 ARG A CA 1
ATOM 922 C C . ARG A 1 121 ? 4.512 -3.760 -6.430 1.00 76.56 121 ARG A C 1
ATOM 924 O O . ARG A 1 121 ? 5.645 -4.065 -6.053 1.00 76.56 121 ARG A O 1
ATOM 931 N N . ASP A 1 122 ? 4.038 -4.045 -7.635 1.00 66.31 122 ASP A N 1
ATOM 932 C CA . ASP A 1 122 ? 4.861 -4.712 -8.633 1.00 66.31 122 ASP A CA 1
ATOM 933 C C . ASP A 1 122 ? 5.930 -3.756 -9.158 1.00 66.31 122 ASP A C 1
ATOM 935 O O . ASP A 1 122 ? 5.668 -2.649 -9.641 1.00 66.31 122 ASP A O 1
ATOM 939 N N . ILE A 1 123 ? 7.176 -4.196 -9.008 1.00 63.12 123 ILE A N 1
ATOM 940 C CA . ILE A 1 123 ? 8.336 -3.575 -9.624 1.00 63.12 123 ILE A CA 1
ATOM 941 C C . ILE A 1 123 ? 8.518 -4.191 -10.990 1.00 63.12 123 ILE A C 1
ATOM 943 O O . ILE A 1 123 ? 9.171 -5.218 -11.125 1.00 63.12 123 ILE A O 1
ATOM 947 N N . VAL A 1 124 ? 7.928 -3.556 -11.997 1.00 61.19 124 VAL A N 1
ATOM 948 C CA . VAL A 1 124 ? 8.186 -3.930 -13.382 1.00 61.19 124 VAL A CA 1
ATOM 949 C C . VAL A 1 124 ? 9.482 -3.261 -13.818 1.00 61.19 124 VAL A C 1
ATOM 951 O O . VAL A 1 124 ? 9.632 -2.044 -13.704 1.00 61.19 124 VAL A O 1
ATOM 954 N N . SER A 1 125 ? 10.426 -4.067 -14.290 1.00 64.81 125 SER A N 1
ATOM 955 C CA . SER A 1 125 ? 11.584 -3.569 -15.023 1.00 64.81 125 SER A CA 1
ATOM 956 C C . SER A 1 125 ? 11.208 -3.496 -16.496 1.00 64.81 125 SER A C 1
ATOM 958 O O . SER A 1 125 ? 10.724 -4.470 -17.062 1.00 64.81 125 SER A O 1
ATOM 960 N N . VAL A 1 126 ? 11.388 -2.321 -17.087 1.00 68.19 126 VAL A N 1
ATOM 961 C CA . VAL A 1 126 ? 11.200 -2.095 -18.521 1.00 68.19 126 VAL A CA 1
ATOM 962 C C . VAL A 1 126 ? 12.580 -2.011 -19.138 1.00 68.19 126 VAL A C 1
ATOM 964 O O . VAL A 1 126 ? 13.390 -1.249 -18.615 1.00 68.19 126 VAL A O 1
ATOM 967 N N . CYS A 1 127 ? 12.808 -2.758 -20.217 1.00 71.31 127 CYS A N 1
ATOM 968 C CA . CYS A 1 127 ? 14.031 -2.696 -21.007 1.00 71.31 127 CYS A CA 1
ATOM 969 C C . CYS A 1 127 ? 13.764 -2.106 -22.380 1.00 71.31 127 CYS A C 1
ATOM 971 O O . CYS A 1 127 ? 12.672 -2.245 -22.930 1.00 71.31 127 CYS A O 1
ATOM 973 N N . ALA A 1 128 ? 14.780 -1.454 -22.922 1.00 73.00 128 ALA A N 1
ATOM 974 C CA . ALA A 1 128 ? 14.866 -1.155 -24.336 1.00 73.00 128 ALA A CA 1
ATOM 975 C C . ALA A 1 128 ? 16.245 -1.600 -24.806 1.00 73.00 128 ALA A C 1
ATOM 977 O O . ALA A 1 128 ? 17.197 -1.442 -24.046 1.00 73.00 128 ALA A O 1
ATOM 978 N N . ASP A 1 129 ? 16.292 -2.124 -26.027 1.00 70.88 129 ASP A N 1
ATOM 979 C CA . ASP A 1 129 ? 17.493 -2.506 -26.760 1.00 70.88 129 ASP A CA 1
ATOM 980 C C . ASP A 1 129 ? 17.524 -1.634 -28.026 1.00 70.88 129 ASP A C 1
ATOM 982 O O . ASP A 1 129 ? 16.513 -1.542 -28.730 1.00 70.88 129 ASP A O 1
ATOM 986 N N . ILE A 1 130 ? 18.633 -0.931 -28.283 1.00 70.06 130 ILE A N 1
ATOM 987 C CA . ILE A 1 130 ? 18.751 0.028 -29.395 1.00 70.06 130 ILE A CA 1
ATOM 988 C C . ILE A 1 130 ? 20.014 -0.253 -30.208 1.00 70.06 130 ILE A C 1
ATOM 990 O O . ILE A 1 130 ? 21.098 0.087 -29.745 1.00 70.06 130 ILE A O 1
ATOM 994 N N . TYR A 1 131 ? 19.844 -0.748 -31.434 1.00 65.75 131 TYR A N 1
ATOM 995 C CA . TYR A 1 131 ? 20.938 -1.069 -32.361 1.00 65.75 131 TYR A CA 1
ATOM 996 C C . TYR A 1 131 ? 21.376 0.158 -33.165 1.00 65.75 131 TYR A C 1
ATOM 998 O O . TYR A 1 131 ? 20.519 0.926 -33.600 1.00 65.75 131 TYR A O 1
ATOM 1006 N N . GLU A 1 132 ? 22.671 0.336 -33.452 1.00 62.03 132 GLU A N 1
ATOM 1007 C CA . GLU A 1 132 ? 23.173 1.521 -34.190 1.00 62.03 132 GLU A CA 1
ATOM 1008 C C . GLU A 1 132 ? 22.551 1.662 -35.588 1.00 62.03 132 GLU A C 1
ATOM 1010 O O . GLU A 1 132 ? 22.270 2.769 -36.056 1.00 62.03 132 GLU A O 1
ATOM 1015 N N . TRP A 1 133 ? 22.292 0.525 -36.235 1.00 61.66 133 TRP A N 1
ATOM 1016 C CA . TRP A 1 133 ? 21.688 0.445 -37.565 1.00 61.66 133 TRP A CA 1
ATOM 1017 C C . TRP A 1 133 ? 20.170 0.307 -37.534 1.00 61.66 133 TRP A C 1
ATOM 1019 O O . TRP A 1 133 ? 19.562 0.069 -38.579 1.00 61.66 133 TRP A O 1
ATOM 1029 N N . GLN A 1 134 ? 19.543 0.442 -36.362 1.00 62.03 134 GLN A N 1
ATOM 1030 C CA . GLN A 1 134 ? 18.097 0.337 -36.258 1.00 62.03 134 GLN A CA 1
ATOM 1031 C C . GLN A 1 134 ? 17.448 1.448 -37.091 1.00 62.03 134 GLN A C 1
ATOM 1033 O O . GLN A 1 134 ? 17.642 2.633 -36.796 1.00 62.03 134 GLN A O 1
ATOM 1038 N N . PRO A 1 135 ? 16.677 1.098 -38.137 1.00 60.31 135 PRO A N 1
ATOM 1039 C CA . PRO A 1 135 ? 16.035 2.100 -38.962 1.00 60.31 135 PRO A CA 1
ATOM 1040 C C . PRO A 1 135 ? 15.020 2.846 -38.101 1.00 60.31 135 PRO A C 1
ATOM 1042 O O . PRO A 1 135 ? 14.108 2.254 -37.520 1.00 60.31 135 PRO A O 1
ATOM 1045 N N . THR A 1 136 ? 15.171 4.162 -38.005 1.00 58.47 136 THR A N 1
ATOM 1046 C CA . THR A 1 136 ? 14.121 4.998 -37.436 1.00 58.47 136 THR A CA 1
ATOM 1047 C C . THR A 1 136 ? 12.924 4.960 -38.381 1.00 58.47 136 THR A C 1
ATOM 1049 O O . THR A 1 136 ? 13.076 5.020 -39.601 1.00 58.47 136 THR A O 1
ATOM 1052 N N . LEU A 1 137 ? 11.714 4.829 -37.834 1.00 56.59 137 LEU A N 1
ATOM 1053 C CA . LEU A 1 137 ? 10.493 4.953 -38.627 1.00 56.59 137 LEU A CA 1
ATOM 1054 C C . LEU A 1 137 ? 10.373 6.409 -39.089 1.00 56.59 137 LEU A C 1
ATOM 1056 O O . LEU A 1 137 ? 9.868 7.271 -38.373 1.00 56.59 137 LEU A O 1
ATOM 1060 N N . ILE A 1 138 ? 10.906 6.695 -40.273 1.00 58.94 138 ILE A N 1
ATOM 1061 C CA . ILE A 1 138 ? 10.801 8.002 -40.918 1.00 58.94 138 ILE A CA 1
ATOM 1062 C C . ILE A 1 138 ? 9.471 8.039 -41.670 1.00 58.94 138 ILE A C 1
ATOM 1064 O O . ILE A 1 138 ? 9.136 7.093 -42.381 1.00 58.94 138 ILE A O 1
ATOM 1068 N N . ASN A 1 139 ? 8.717 9.132 -41.543 1.00 56.50 139 ASN A N 1
ATOM 1069 C CA . ASN A 1 139 ? 7.528 9.348 -42.366 1.00 56.50 139 ASN A CA 1
ATOM 1070 C C . ASN A 1 139 ? 7.921 9.295 -43.861 1.00 56.50 139 ASN A C 1
ATOM 1072 O O . ASN A 1 139 ? 8.862 9.976 -44.276 1.00 56.50 139 ASN A O 1
ATOM 1076 N N . TYR A 1 140 ? 7.196 8.508 -44.662 1.00 58.12 140 TYR A N 1
ATOM 1077 C CA . TYR A 1 140 ? 7.419 8.345 -46.105 1.00 58.12 140 TYR A CA 1
ATOM 1078 C C . TYR A 1 140 ? 7.432 9.699 -46.847 1.00 58.12 140 TYR A C 1
ATOM 1080 O O . TYR A 1 140 ? 8.269 9.917 -47.723 1.00 58.12 140 TYR A O 1
ATOM 1088 N N . GLU A 1 141 ? 6.595 10.656 -46.433 1.00 57.47 141 GLU A N 1
ATOM 1089 C CA . GLU A 1 141 ? 6.530 12.005 -47.023 1.00 57.47 141 GLU A CA 1
ATOM 1090 C C . GLU A 1 141 ? 7.801 12.836 -46.756 1.00 57.47 141 GLU A C 1
ATOM 1092 O O . GLU A 1 141 ? 8.175 13.724 -47.531 1.00 57.47 141 GLU A O 1
ATOM 1097 N N . MET A 1 142 ? 8.514 12.540 -45.664 1.00 55.47 142 MET A N 1
ATOM 1098 C CA . MET A 1 142 ? 9.798 13.173 -45.349 1.00 55.47 142 MET A CA 1
ATOM 1099 C C . MET A 1 142 ? 10.959 12.551 -46.137 1.00 55.47 142 MET A C 1
ATOM 1101 O O . MET A 1 142 ? 11.938 13.242 -46.417 1.00 55.47 142 MET A O 1
ATOM 1105 N N . GLN A 1 143 ? 10.847 11.279 -46.533 1.00 55.34 143 GLN A N 1
ATOM 1106 C CA . GLN A 1 143 ? 11.844 10.602 -47.369 1.00 55.34 143 GLN A CA 1
ATOM 1107 C C . GLN A 1 143 ? 11.783 11.081 -48.827 1.00 55.34 143 GLN A C 1
ATOM 1109 O O . GLN A 1 143 ? 12.822 11.361 -49.423 1.00 55.34 143 GLN A O 1
ATOM 1114 N N . THR A 1 144 ? 10.583 11.243 -49.393 1.00 56.03 144 THR A N 1
ATOM 1115 C CA . THR A 1 144 ? 10.403 11.642 -50.803 1.00 56.03 144 THR A CA 1
ATOM 1116 C C . THR A 1 144 ? 10.737 13.108 -51.078 1.00 56.03 144 THR A C 1
ATOM 1118 O O . THR A 1 144 ? 11.095 13.463 -52.198 1.00 56.03 144 THR A O 1
ATOM 1121 N N . SER A 1 145 ? 10.685 13.968 -50.058 1.00 59.34 145 SER A N 1
ATOM 1122 C CA . SER A 1 145 ? 10.951 15.406 -50.188 1.00 59.34 145 SER A CA 1
ATOM 1123 C C . SER A 1 145 ? 12.440 15.786 -50.134 1.00 59.34 145 SER A C 1
ATOM 1125 O O . SER A 1 145 ? 12.767 16.970 -50.226 1.00 59.34 145 SER A O 1
ATOM 1127 N N . GLY A 1 146 ? 13.357 14.820 -49.966 1.00 57.75 146 GLY A N 1
ATOM 1128 C CA . GLY A 1 146 ? 14.810 15.058 -49.942 1.00 57.75 146 GLY A CA 1
ATOM 1129 C C . GLY A 1 146 ? 15.303 15.924 -48.770 1.00 57.75 146 GLY A C 1
ATOM 1130 O O . GLY A 1 146 ? 16.473 16.304 -48.724 1.00 57.75 146 GLY A O 1
ATOM 1131 N N . LYS A 1 147 ? 14.423 16.243 -47.809 1.00 56.00 147 LYS A N 1
ATOM 1132 C CA . LYS A 1 147 ? 14.715 17.104 -46.651 1.00 56.00 147 LYS A CA 1
ATOM 1133 C C . LYS A 1 147 ? 15.428 16.376 -45.508 1.00 56.00 147 LYS A C 1
ATOM 1135 O O . LYS A 1 147 ? 15.882 17.026 -44.569 1.00 56.00 147 LYS A O 1
ATOM 1140 N N . VAL A 1 148 ? 15.573 15.051 -45.582 1.00 55.53 148 VAL A N 1
ATOM 1141 C CA . VAL A 1 148 ? 16.266 14.250 -44.563 1.00 55.53 148 VAL A CA 1
ATOM 1142 C C . VAL A 1 148 ? 17.710 13.996 -44.996 1.00 55.53 148 VAL A C 1
ATOM 1144 O O . VAL A 1 148 ? 18.040 12.982 -45.601 1.00 55.53 148 VAL A O 1
ATOM 1147 N N . LYS A 1 149 ? 18.601 14.934 -44.660 1.00 56.66 149 LYS A N 1
ATOM 1148 C CA . LYS A 1 149 ? 20.054 14.708 -44.640 1.00 56.66 149 LYS A CA 1
ATOM 1149 C C . LYS A 1 149 ? 20.499 14.397 -43.214 1.00 56.66 149 LYS A C 1
ATOM 1151 O O . LYS A 1 149 ? 20.963 15.301 -42.526 1.00 56.66 149 LYS A O 1
ATOM 1156 N N . LYS A 1 150 ? 20.349 13.153 -42.764 1.00 55.56 150 LYS A N 1
ATOM 1157 C CA . LYS A 1 150 ? 21.222 12.511 -41.759 1.00 55.56 150 LYS A CA 1
ATOM 1158 C C . LYS A 1 150 ? 20.625 11.185 -41.327 1.00 55.56 150 LYS A C 1
ATOM 1160 O O . LYS A 1 150 ? 19.432 11.110 -41.055 1.00 55.56 150 LYS A O 1
ATOM 1165 N N . HIS A 1 151 ? 21.494 10.194 -41.164 1.00 55.41 151 HIS A N 1
ATOM 1166 C CA . HIS A 1 151 ? 21.265 9.078 -40.258 1.00 55.41 151 HIS A CA 1
ATOM 1167 C C . HIS A 1 151 ? 20.798 9.643 -38.911 1.00 55.41 151 HIS A C 1
ATOM 1169 O O . HIS A 1 151 ? 21.568 10.287 -38.197 1.00 55.41 151 HIS A O 1
ATOM 1175 N N . SER A 1 152 ? 19.512 9.510 -38.602 1.00 58.50 152 SER A N 1
ATOM 1176 C CA . SER A 1 152 ? 19.000 9.889 -37.292 1.00 58.50 152 SER A CA 1
ATOM 1177 C C . SER A 1 152 ? 19.404 8.794 -36.317 1.00 58.50 152 SER A C 1
ATOM 1179 O O . SER A 1 152 ? 19.023 7.644 -36.525 1.00 58.50 152 SER A O 1
ATOM 1181 N N . HIS A 1 153 ? 20.158 9.144 -35.277 1.00 62.94 153 HIS A N 1
ATOM 1182 C CA . HIS A 1 153 ? 20.503 8.186 -34.233 1.00 62.94 153 HIS A CA 1
ATOM 1183 C C . HIS A 1 153 ? 19.222 7.588 -33.632 1.00 62.94 153 HIS A C 1
ATOM 1185 O O . HIS A 1 153 ? 18.296 8.352 -33.323 1.00 62.94 153 HIS A O 1
ATOM 1191 N N . PRO A 1 154 ? 19.147 6.259 -33.490 1.00 65.31 154 PRO A N 1
ATOM 1192 C CA . PRO A 1 154 ? 17.989 5.604 -32.911 1.00 65.31 154 PRO A CA 1
ATOM 1193 C C . PRO A 1 154 ? 17.846 6.005 -31.436 1.00 65.31 154 PRO A C 1
ATOM 1195 O O . PRO A 1 154 ? 18.827 6.257 -30.735 1.00 65.31 154 PRO A O 1
ATOM 1198 N N . LYS A 1 155 ? 16.597 6.152 -30.982 1.00 66.00 155 LYS A N 1
ATOM 1199 C CA . LYS A 1 155 ? 16.255 6.643 -29.640 1.00 66.00 155 LYS A CA 1
ATOM 1200 C C . LYS A 1 155 ? 15.204 5.743 -29.012 1.00 66.00 155 LYS A C 1
ATOM 1202 O O . LYS A 1 155 ? 14.211 5.425 -29.662 1.00 66.00 155 LYS A O 1
ATOM 1207 N N . ALA A 1 156 ? 15.375 5.420 -27.735 1.00 70.25 156 ALA A N 1
ATOM 1208 C CA . ALA A 1 156 ? 14.312 4.843 -26.926 1.00 70.25 156 ALA A CA 1
ATOM 1209 C C . ALA A 1 156 ? 13.584 5.949 -26.164 1.00 70.25 156 ALA A C 1
ATOM 1211 O O . ALA A 1 156 ? 14.203 6.814 -25.543 1.00 70.25 156 ALA A O 1
ATOM 1212 N N . HIS A 1 157 ? 12.257 5.884 -26.185 1.00 70.19 157 HIS A N 1
ATOM 1213 C CA . HIS A 1 157 ? 11.401 6.694 -25.334 1.00 70.19 157 HIS A CA 1
ATOM 1214 C C . HIS A 1 157 ? 10.803 5.793 -24.260 1.00 70.19 157 HIS A C 1
ATOM 1216 O O . HIS A 1 157 ? 10.025 4.890 -24.558 1.00 70.19 157 HIS A O 1
ATOM 1222 N N . LEU A 1 158 ? 11.180 6.037 -23.007 1.00 70.56 158 LEU A N 1
ATOM 1223 C CA . LEU A 1 158 ? 10.626 5.333 -21.859 1.00 70.56 158 LEU A CA 1
ATOM 1224 C C . LEU A 1 158 ? 9.551 6.208 -21.219 1.00 70.56 158 LEU A C 1
ATOM 1226 O O . LEU A 1 158 ? 9.812 7.343 -20.822 1.00 70.56 158 LEU A O 1
ATOM 1230 N N . SER A 1 159 ? 8.345 5.668 -21.098 1.00 68.75 159 SER A N 1
ATOM 1231 C CA . SER A 1 159 ? 7.230 6.321 -20.419 1.00 68.75 159 SER A CA 1
ATOM 1232 C C . SER A 1 159 ? 6.540 5.339 -19.487 1.00 68.75 159 SER A C 1
ATOM 1234 O O . SER A 1 159 ? 6.380 4.165 -19.816 1.00 68.75 159 SER A O 1
ATOM 1236 N N . CYS A 1 160 ? 6.097 5.833 -18.339 1.00 65.31 160 CYS A N 1
ATOM 1237 C CA . CYS A 1 160 ? 5.277 5.069 -17.412 1.00 65.31 160 CYS A CA 1
ATOM 1238 C C . CYS A 1 160 ? 3.795 5.423 -17.585 1.00 65.31 160 CYS A C 1
ATOM 1240 O O . CYS A 1 160 ? 3.461 6.522 -18.031 1.00 65.31 160 CYS A O 1
ATOM 1242 N N . SER A 1 161 ? 2.906 4.509 -17.186 1.00 64.81 161 SER A N 1
ATOM 1243 C CA . SER A 1 161 ? 1.471 4.811 -17.109 1.00 64.81 161 SER A CA 1
ATOM 1244 C C . SER A 1 161 ? 1.209 5.951 -16.106 1.00 64.81 161 SER A C 1
ATOM 1246 O O . SER A 1 161 ? 2.030 6.171 -15.208 1.00 64.81 161 SER A O 1
ATOM 1248 N N . PRO A 1 162 ? 0.081 6.678 -16.201 1.00 61.94 162 PRO A N 1
ATOM 1249 C CA . PRO A 1 162 ? -0.242 7.753 -15.264 1.00 61.94 162 PRO A CA 1
ATOM 1250 C C . PRO A 1 162 ? -0.100 7.318 -13.795 1.00 61.94 162 PRO A C 1
ATOM 1252 O O . PRO A 1 162 ? -0.595 6.269 -13.393 1.00 61.94 162 PRO A O 1
ATOM 1255 N N . GLY A 1 163 ? 0.619 8.111 -12.994 1.00 62.16 163 GLY A N 1
ATOM 1256 C CA . GLY A 1 163 ? 0.890 7.821 -11.577 1.00 62.16 163 GLY A CA 1
ATOM 1257 C C . GLY A 1 163 ? 2.084 6.893 -11.306 1.00 62.16 163 GLY A C 1
ATOM 1258 O O . GLY A 1 163 ? 2.538 6.807 -10.164 1.00 62.16 163 GLY A O 1
ATOM 1259 N N . GLN A 1 164 ? 2.645 6.253 -12.332 1.00 63.56 164 GLN A N 1
ATOM 1260 C CA . GLN A 1 164 ? 3.907 5.520 -12.241 1.00 63.56 164 GLN A CA 1
ATOM 1261 C C . GLN A 1 164 ? 5.081 6.437 -12.617 1.00 63.56 164 GLN A C 1
ATOM 1263 O O . GLN A 1 164 ? 4.945 7.356 -13.424 1.00 63.56 164 GLN A O 1
ATOM 1268 N N . LYS A 1 165 ? 6.249 6.211 -12.008 1.00 65.62 165 LYS A N 1
ATOM 1269 C CA . LYS A 1 165 ? 7.467 6.994 -12.258 1.00 65.62 165 LYS A CA 1
ATOM 1270 C C . LYS A 1 165 ? 8.675 6.077 -12.385 1.00 65.62 165 LYS A C 1
ATOM 1272 O O . LYS A 1 165 ? 8.756 5.069 -11.684 1.00 65.62 165 LYS A O 1
ATOM 1277 N N . ILE A 1 166 ? 9.616 6.473 -13.240 1.00 66.06 166 ILE A N 1
ATOM 1278 C CA . ILE A 1 166 ? 10.928 5.835 -13.348 1.00 66.06 166 ILE A CA 1
ATOM 1279 C C . ILE A 1 166 ? 11.775 6.265 -12.153 1.00 66.06 166 ILE A C 1
ATOM 1281 O O . ILE A 1 166 ? 11.853 7.453 -11.853 1.00 66.06 166 ILE A O 1
ATOM 1285 N N . SER A 1 167 ? 12.379 5.312 -11.446 1.00 61.09 167 SER A N 1
ATOM 1286 C CA . SER A 1 167 ? 12.903 5.552 -10.089 1.00 61.09 167 SER A CA 1
ATOM 1287 C C . SER A 1 167 ? 14.337 5.080 -9.819 1.00 61.09 167 SER A C 1
ATOM 1289 O O . SER A 1 167 ? 14.910 5.495 -8.812 1.00 61.09 167 SER A O 1
ATOM 1291 N N . LYS A 1 168 ? 14.926 4.244 -10.684 1.00 59.66 168 LYS A N 1
ATOM 1292 C CA . LYS A 1 168 ? 16.358 3.891 -10.689 1.00 59.66 168 LYS A CA 1
ATOM 1293 C C . LYS A 1 168 ? 16.700 3.113 -11.956 1.00 59.66 168 LYS A C 1
ATOM 1295 O O . LYS A 1 168 ? 15.920 2.259 -12.356 1.00 59.66 168 LYS A O 1
ATOM 1300 N N . VAL A 1 169 ? 17.894 3.319 -12.501 1.00 70.12 169 VAL A N 1
ATOM 1301 C CA . VAL A 1 169 ? 18.492 2.436 -13.514 1.00 70.12 169 VAL A CA 1
ATOM 1302 C C . VAL A 1 169 ? 19.271 1.313 -12.804 1.00 70.12 169 VAL A C 1
ATOM 1304 O O . VAL A 1 169 ? 20.070 1.561 -11.908 1.00 70.12 169 VAL A O 1
ATOM 1307 N N . LYS A 1 170 ? 18.993 0.056 -13.114 1.00 67.31 170 LYS A N 1
ATOM 1308 C CA . LYS A 1 170 ? 19.641 -1.154 -12.598 1.00 67.31 170 LYS A CA 1
ATOM 1309 C C . LYS A 1 170 ? 20.928 -1.427 -13.351 1.00 67.31 170 LYS A C 1
ATOM 1311 O O . LYS A 1 170 ? 21.941 -1.669 -12.713 1.00 67.31 170 LYS A O 1
ATOM 1316 N N . SER A 1 171 ? 20.852 -1.365 -14.674 1.00 71.50 171 SER A N 1
ATOM 1317 C CA . SER A 1 171 ? 21.946 -1.599 -15.604 1.00 71.50 171 SER A CA 1
ATOM 1318 C C . SER A 1 171 ? 21.788 -0.659 -16.799 1.00 71.50 171 SER A C 1
ATOM 1320 O O . SER A 1 171 ? 20.662 -0.319 -17.172 1.00 71.50 171 SER A O 1
ATOM 1322 N N . ALA A 1 172 ? 22.920 -0.186 -17.318 1.00 73.69 172 ALA A N 1
ATOM 1323 C CA . ALA A 1 172 ? 23.029 0.584 -18.550 1.00 73.69 172 ALA A CA 1
ATOM 1324 C C . ALA A 1 172 ? 24.404 0.317 -19.149 1.00 73.69 172 ALA A C 1
ATOM 1326 O O . ALA A 1 172 ? 25.408 0.764 -18.604 1.00 73.69 172 ALA A O 1
ATOM 1327 N N . SER A 1 173 ? 24.450 -0.401 -20.265 1.00 72.69 173 SER A N 1
ATOM 1328 C CA . SER A 1 173 ? 25.692 -0.729 -20.963 1.00 72.69 173 SER A CA 1
ATOM 1329 C C . SER A 1 173 ? 25.658 -0.162 -22.371 1.00 72.69 173 SER A C 1
ATOM 1331 O O . SER A 1 173 ? 24.607 -0.215 -22.999 1.00 72.69 173 SER A O 1
ATOM 1333 N N . PHE A 1 174 ? 26.790 0.374 -22.830 1.00 72.56 174 PHE A N 1
ATOM 1334 C CA . PHE A 1 174 ? 27.072 0.649 -24.239 1.00 72.56 174 PHE A CA 1
ATOM 1335 C C . PHE A 1 174 ? 28.193 -0.305 -24.655 1.00 72.56 174 PHE A C 1
ATOM 1337 O O . PHE A 1 174 ? 29.329 -0.147 -24.194 1.00 72.56 174 PHE A O 1
ATOM 1344 N N . GLY A 1 175 ? 27.854 -1.364 -25.390 1.00 72.81 175 GLY A N 1
ATOM 1345 C CA . GLY A 1 175 ? 28.709 -2.549 -25.446 1.00 72.81 175 GLY A CA 1
ATOM 1346 C C . GLY A 1 175 ? 28.019 -3.788 -26.003 1.00 72.81 175 GLY A C 1
ATOM 1347 O O . GLY A 1 175 ? 27.014 -3.682 -26.698 1.00 72.81 175 GLY A O 1
ATOM 1348 N N . THR A 1 176 ? 28.521 -4.965 -25.616 1.00 71.88 176 THR A N 1
ATOM 1349 C CA . THR A 1 176 ? 27.878 -6.274 -25.851 1.00 71.88 176 THR A CA 1
ATOM 1350 C C . THR A 1 176 ? 27.490 -6.965 -24.534 1.00 71.88 176 THR A C 1
ATOM 1352 O O . THR A 1 176 ? 28.077 -7.996 -24.187 1.00 71.88 176 THR A O 1
ATOM 1355 N N . PRO A 1 177 ? 26.559 -6.405 -23.740 1.00 73.81 177 PRO A N 1
ATOM 1356 C CA . PRO A 1 177 ? 26.058 -7.058 -22.536 1.00 73.81 177 PRO A CA 1
ATOM 1357 C C . PRO A 1 177 ? 25.433 -8.427 -22.826 1.00 73.81 177 PRO A C 1
ATOM 1359 O O . PRO A 1 177 ? 24.747 -8.622 -23.829 1.00 73.81 177 PRO A O 1
ATOM 1362 N N . GLN A 1 178 ? 25.638 -9.368 -21.906 1.00 76.69 178 GLN A N 1
ATOM 1363 C CA . GLN A 1 178 ? 25.035 -10.701 -21.955 1.00 76.69 178 GLN A CA 1
ATOM 1364 C C . GLN A 1 178 ? 23.853 -10.808 -20.988 1.00 76.69 178 GLN A C 1
ATOM 1366 O O . GLN A 1 178 ? 23.848 -10.205 -19.914 1.00 76.69 178 GLN A O 1
ATOM 1371 N N . GLY A 1 179 ? 22.852 -11.614 -21.347 1.00 77.69 179 GLY A N 1
ATOM 1372 C CA . GLY A 1 179 ? 21.683 -11.894 -20.512 1.00 77.69 179 GLY A CA 1
ATOM 1373 C C . GLY A 1 179 ? 20.363 -11.553 -21.199 1.00 77.69 179 GLY A C 1
ATOM 1374 O O . GLY A 1 179 ? 20.295 -11.440 -22.418 1.00 77.69 179 GLY A O 1
ATOM 1375 N N . ALA A 1 180 ? 19.307 -11.421 -20.399 1.00 74.69 180 ALA A N 1
ATOM 1376 C CA . ALA A 1 180 ? 17.964 -11.064 -20.844 1.00 74.69 180 ALA A CA 1
ATOM 1377 C C . ALA A 1 180 ? 17.435 -9.867 -20.042 1.00 74.69 180 ALA A C 1
ATOM 1379 O O . ALA A 1 180 ? 17.977 -9.528 -18.985 1.00 74.69 180 ALA A O 1
ATOM 1380 N N . CYS A 1 181 ? 16.350 -9.253 -20.524 1.00 70.56 181 CYS A N 1
ATOM 1381 C CA . CYS A 1 181 ? 15.692 -8.139 -19.844 1.00 70.56 181 CYS A CA 1
ATOM 1382 C C . CYS A 1 181 ? 15.388 -8.482 -18.380 1.00 70.56 181 CYS A C 1
ATOM 1384 O O . CYS A 1 181 ? 14.685 -9.451 -18.093 1.00 70.56 181 CYS A O 1
ATOM 1386 N N . GLY A 1 182 ? 15.934 -7.695 -17.448 1.00 67.56 182 GLY A N 1
ATOM 1387 C CA . GLY A 1 182 ? 15.856 -7.978 -16.013 1.00 67.56 182 GLY A CA 1
ATOM 1388 C C . GLY A 1 182 ? 17.158 -8.481 -15.375 1.00 67.56 182 GLY A C 1
ATOM 1389 O O . GLY A 1 182 ? 17.274 -8.448 -14.147 1.00 67.56 182 GLY A O 1
ATOM 1390 N N . SER A 1 183 ? 18.105 -8.986 -16.176 1.00 73.62 183 SER A N 1
ATOM 1391 C CA . SER A 1 183 ? 19.285 -9.724 -15.702 1.00 73.62 183 SER A CA 1
ATOM 1392 C C . SER A 1 183 ? 20.536 -9.533 -16.573 1.00 73.62 183 SER A C 1
ATOM 1394 O O . SER A 1 183 ? 21.335 -10.465 -16.711 1.00 73.62 183 SER A O 1
ATOM 1396 N N . PHE A 1 184 ? 20.697 -8.367 -17.197 1.00 74.06 184 PHE A N 1
ATOM 1397 C CA . PHE A 1 184 ? 21.872 -8.074 -18.016 1.00 74.06 184 PHE A CA 1
ATOM 1398 C C . PHE A 1 184 ? 23.145 -7.952 -17.176 1.00 74.06 184 PHE A C 1
ATOM 1400 O O . PHE A 1 184 ? 23.117 -7.465 -16.043 1.00 74.06 184 PHE A O 1
ATOM 1407 N N . ARG A 1 185 ? 24.263 -8.401 -17.748 1.00 71.56 185 ARG A N 1
ATOM 1408 C CA . ARG A 1 185 ? 25.600 -8.313 -17.160 1.00 71.56 185 ARG A CA 1
ATOM 1409 C C . ARG A 1 185 ? 26.512 -7.482 -18.048 1.00 71.56 185 ARG A C 1
ATOM 1411 O O . ARG A 1 185 ? 26.478 -7.601 -19.273 1.00 71.56 185 ARG A O 1
ATOM 1418 N N . GLU A 1 186 ? 27.301 -6.632 -17.403 1.00 71.12 186 GLU A N 1
ATOM 1419 C CA . GLU A 1 186 ? 28.397 -5.914 -18.045 1.00 71.12 186 GLU A CA 1
ATOM 1420 C C . GLU A 1 186 ? 29.524 -6.904 -18.346 1.00 71.12 186 GLU A C 1
ATOM 1422 O O . GLU A 1 186 ? 29.918 -7.690 -17.486 1.00 71.12 186 GLU A O 1
ATOM 1427 N N . GLU A 1 187 ? 30.014 -6.869 -19.580 1.00 71.56 187 GLU A N 1
ATOM 1428 C CA . GLU A 1 187 ? 31.084 -7.733 -20.073 1.00 71.56 187 GLU A CA 1
ATOM 1429 C C . GLU A 1 187 ? 32.302 -6.885 -20.461 1.00 71.56 187 GLU A C 1
ATOM 1431 O O . GLU A 1 187 ? 32.295 -5.659 -20.352 1.00 71.56 187 GLU A O 1
ATOM 1436 N N . SER A 1 188 ? 33.361 -7.538 -20.941 1.00 71.44 188 SER A N 1
ATOM 1437 C CA . SER A 1 188 ? 34.631 -6.894 -21.309 1.00 71.44 188 SER A CA 1
ATOM 1438 C C . SER A 1 188 ? 34.502 -5.759 -22.336 1.00 71.44 188 SER A C 1
ATOM 1440 O O . SER A 1 188 ? 35.324 -4.844 -22.340 1.00 71.44 188 SER A O 1
ATOM 1442 N N . CYS A 1 189 ? 33.476 -5.792 -23.191 1.00 71.00 189 CYS A N 1
ATOM 1443 C CA . CYS A 1 189 ? 33.134 -4.704 -24.102 1.00 71.00 189 CYS A CA 1
ATOM 1444 C C . CYS A 1 189 ? 31.990 -3.872 -23.506 1.00 71.00 189 CYS A C 1
ATOM 1446 O O . CYS A 1 189 ? 30.814 -4.134 -23.768 1.00 71.00 189 CYS A O 1
ATOM 1448 N N . HIS A 1 190 ? 32.349 -2.894 -22.674 1.00 72.31 190 HIS A N 1
ATOM 1449 C CA . HIS A 1 190 ? 31.433 -1.965 -22.016 1.00 72.31 190 HIS A CA 1
ATOM 1450 C C . HIS A 1 190 ? 32.098 -0.592 -21.835 1.00 72.31 190 HIS A C 1
ATOM 1452 O O . HIS A 1 190 ? 33.260 -0.502 -21.432 1.00 72.31 190 HIS A O 1
ATOM 1458 N N . ALA A 1 191 ? 31.365 0.490 -22.103 1.00 73.06 191 ALA A N 1
ATOM 1459 C CA . ALA A 1 191 ? 31.829 1.845 -21.821 1.00 73.06 191 ALA A CA 1
ATOM 1460 C C . ALA A 1 191 ? 31.556 2.244 -20.360 1.00 73.06 191 ALA A C 1
ATOM 1462 O O . ALA A 1 191 ? 30.414 2.498 -19.998 1.00 73.06 191 ALA A O 1
ATOM 1463 N N . PHE A 1 192 ? 32.615 2.420 -19.562 1.00 64.56 192 PHE A N 1
ATOM 1464 C CA . PHE A 1 192 ? 32.567 2.723 -18.117 1.00 64.56 192 PHE A CA 1
ATOM 1465 C C . PHE A 1 192 ? 31.666 3.901 -17.680 1.00 64.56 192 PHE A C 1
ATOM 1467 O O . PHE A 1 192 ? 31.271 3.960 -16.520 1.00 64.56 192 PHE A O 1
ATOM 1474 N N . HIS A 1 193 ? 31.337 4.836 -18.579 1.00 66.50 193 HIS A N 1
ATOM 1475 C CA . HIS A 1 193 ? 30.496 6.011 -18.294 1.00 66.50 193 HIS A CA 1
ATOM 1476 C C . HIS A 1 193 ? 29.089 5.933 -18.911 1.00 66.50 193 HIS A C 1
ATOM 1478 O O . HIS A 1 193 ? 28.362 6.929 -18.921 1.00 66.50 193 HIS A O 1
ATOM 1484 N N . SER A 1 194 ? 28.666 4.776 -19.433 1.00 66.56 194 SER A N 1
ATOM 1485 C CA . SER A 1 194 ? 27.325 4.624 -20.022 1.00 66.56 194 SER A CA 1
ATOM 1486 C C . SER A 1 194 ? 26.210 4.911 -19.015 1.00 66.56 194 SER A C 1
ATOM 1488 O O . SER A 1 194 ? 25.150 5.408 -19.390 1.00 66.56 194 SER A O 1
ATOM 1490 N N . TYR A 1 195 ? 26.455 4.655 -17.730 1.00 67.62 195 TYR A N 1
ATOM 1491 C CA . TYR A 1 195 ? 25.496 4.906 -16.659 1.00 67.62 195 TYR A CA 1
ATOM 1492 C C . TYR A 1 195 ? 25.351 6.404 -16.313 1.00 67.62 195 TYR A C 1
ATOM 1494 O O . TYR A 1 195 ? 24.262 6.855 -15.946 1.00 67.62 195 TYR A O 1
ATOM 1502 N N . ASP A 1 196 ? 26.410 7.199 -16.480 1.00 67.25 196 ASP A N 1
ATO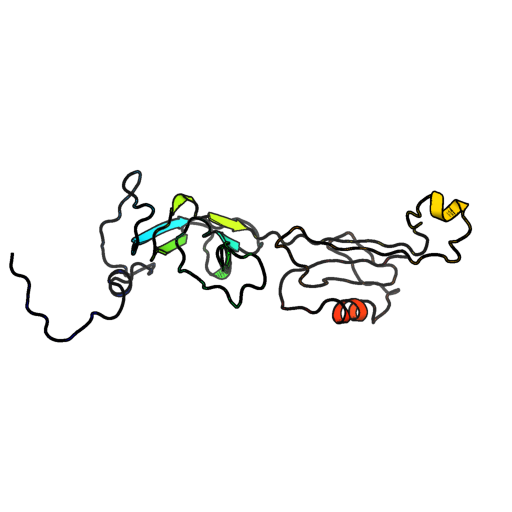M 1503 C CA . ASP A 1 196 ? 26.448 8.615 -16.077 1.00 67.25 196 ASP A CA 1
ATOM 1504 C C . ASP A 1 196 ? 25.487 9.482 -16.899 1.00 67.25 196 ASP A C 1
ATOM 1506 O O . ASP A 1 196 ? 24.882 10.424 -16.379 1.00 67.25 196 ASP A O 1
ATOM 1510 N N . VAL A 1 197 ? 25.284 9.120 -18.170 1.00 64.88 197 VAL A N 1
ATOM 1511 C CA . VAL A 1 197 ? 24.313 9.767 -19.066 1.00 64.88 197 VAL A CA 1
ATOM 1512 C C . VAL A 1 197 ? 22.904 9.691 -18.474 1.00 64.88 197 VAL A C 1
ATOM 1514 O O . VAL A 1 197 ? 22.170 10.677 -18.474 1.00 64.88 197 VAL A O 1
ATOM 1517 N N . PHE A 1 198 ? 22.542 8.548 -17.889 1.00 64.25 198 PHE A N 1
ATOM 1518 C CA . PHE A 1 198 ? 21.227 8.356 -17.283 1.00 64.25 198 PHE A CA 1
ATOM 1519 C C . PHE A 1 198 ? 21.112 8.993 -15.900 1.00 64.25 198 PHE A C 1
ATOM 1521 O O . PHE A 1 198 ? 20.047 9.503 -15.561 1.00 64.25 198 PHE A O 1
ATOM 1528 N N . GLN A 1 199 ? 22.189 9.015 -15.108 1.00 61.12 199 GLN A N 1
ATOM 1529 C CA . GLN A 1 199 ? 22.181 9.717 -13.818 1.00 61.12 199 GLN A CA 1
ATOM 1530 C C . GLN A 1 199 ? 21.985 11.229 -13.980 1.00 61.12 199 GLN A C 1
ATOM 1532 O O . GLN A 1 199 ? 21.349 11.858 -13.136 1.00 61.12 199 GLN A O 1
ATOM 1537 N N . LYS A 1 200 ? 22.531 11.810 -15.054 1.00 61.25 200 LYS A N 1
ATOM 1538 C CA . LYS A 1 200 ? 22.454 13.248 -15.320 1.00 61.25 200 LYS A CA 1
ATOM 1539 C C . LYS A 1 200 ? 21.080 13.686 -15.837 1.00 61.25 200 LYS A C 1
ATOM 1541 O O . LYS A 1 200 ? 20.625 14.769 -15.483 1.00 61.25 200 LYS A O 1
ATOM 1546 N N . GLU A 1 201 ? 20.425 12.844 -16.634 1.00 58.94 201 GLU A N 1
ATOM 1547 C CA . GLU A 1 201 ? 19.112 13.132 -17.232 1.00 58.94 201 GLU A CA 1
ATOM 1548 C C . GLU A 1 201 ? 17.933 12.722 -16.328 1.00 58.94 201 GLU A C 1
ATOM 1550 O O . GLU A 1 201 ? 16.865 13.333 -16.373 1.00 58.94 201 GLU A O 1
ATOM 1555 N N . ILE A 1 202 ? 18.108 11.712 -15.464 1.00 56.66 202 ILE A N 1
ATOM 1556 C CA . ILE A 1 202 ? 17.055 11.212 -14.570 1.00 56.66 202 ILE A CA 1
ATOM 1557 C C . ILE A 1 202 ? 17.331 11.682 -13.134 1.00 56.66 202 ILE A C 1
ATOM 1559 O O . ILE A 1 202 ? 17.908 10.969 -12.315 1.00 56.66 202 ILE A O 1
ATOM 1563 N N . GLY A 1 203 ? 16.905 12.902 -12.801 1.00 43.75 203 GLY A N 1
ATOM 1564 C CA . GLY A 1 203 ? 16.965 13.417 -11.428 1.00 43.75 203 GLY A CA 1
ATOM 1565 C C . GLY A 1 203 ? 16.091 12.592 -10.468 1.00 43.75 203 GLY A C 1
ATOM 1566 O O . GLY A 1 203 ? 14.866 12.700 -10.493 1.00 43.75 203 GLY A O 1
ATOM 1567 N N . PHE A 1 204 ? 16.693 11.762 -9.609 1.00 46.09 204 PHE A N 1
ATOM 1568 C CA . PHE A 1 204 ? 15.955 10.875 -8.695 1.00 46.09 204 PHE A CA 1
ATOM 1569 C C . PHE A 1 204 ? 15.678 11.475 -7.306 1.00 46.09 204 PHE A C 1
ATOM 1571 O O . PHE A 1 204 ? 16.597 11.943 -6.633 1.00 46.09 204 PHE A O 1
ATOM 1578 N N . PRO A 1 205 ? 14.471 11.233 -6.762 1.00 34.22 205 PRO A N 1
ATOM 1579 C CA . PRO A 1 205 ? 14.272 10.727 -5.410 1.00 34.22 205 PRO A CA 1
ATOM 1580 C C . PRO A 1 205 ? 14.052 9.199 -5.440 1.00 34.22 205 PRO A C 1
ATOM 1582 O O . PRO A 1 205 ? 13.376 8.655 -6.310 1.00 34.22 205 PRO A O 1
ATOM 1585 N N . LYS A 1 206 ? 14.663 8.506 -4.475 1.00 37.31 206 LYS A N 1
ATOM 1586 C CA . LYS A 1 206 ? 14.900 7.052 -4.421 1.00 37.31 206 LYS A CA 1
ATOM 1587 C C . LYS A 1 206 ? 13.623 6.193 -4.343 1.00 37.31 206 LYS A C 1
ATOM 1589 O O . LYS A 1 206 ? 12.805 6.418 -3.456 1.00 37.31 206 LYS A O 1
ATOM 1594 N N . ASN A 1 207 ? 13.541 5.161 -5.197 1.00 31.33 207 ASN A N 1
ATOM 1595 C CA . ASN A 1 207 ? 13.161 3.753 -4.913 1.00 31.33 207 ASN A CA 1
ATOM 1596 C C . ASN A 1 207 ? 12.391 3.113 -6.079 1.00 31.33 207 ASN A C 1
ATOM 1598 O O . ASN A 1 207 ? 11.308 3.599 -6.389 1.00 31.33 207 ASN A O 1
ATOM 1602 N N . GLN A 1 208 ? 12.911 1.969 -6.582 1.00 41.03 208 GLN A N 1
ATOM 1603 C CA . GLN A 1 208 ? 12.362 1.009 -7.579 1.00 41.03 208 GLN A CA 1
ATOM 1604 C C . GLN A 1 208 ? 13.118 1.003 -8.938 1.00 41.03 208 GLN A C 1
ATOM 1606 O O . GLN A 1 208 ? 13.706 2.009 -9.300 1.00 41.03 208 GLN A O 1
ATOM 1611 N N . LEU A 1 209 ? 13.222 -0.135 -9.639 1.00 34.75 209 LEU A N 1
ATOM 1612 C CA . LEU A 1 209 ? 14.397 -0.525 -10.453 1.00 34.75 209 LEU A CA 1
ATOM 1613 C C . LEU A 1 209 ? 14.083 -0.834 -11.954 1.00 34.75 209 LEU A C 1
ATOM 1615 O O . LEU A 1 209 ? 13.239 -1.687 -12.220 1.00 34.75 209 LEU A O 1
ATOM 1619 N N . PHE A 1 210 ? 14.807 -0.233 -12.915 1.00 38.22 210 PHE A N 1
ATOM 1620 C CA . PHE A 1 210 ? 14.680 -0.396 -14.388 1.00 38.22 210 PHE A CA 1
ATOM 1621 C C . PHE A 1 210 ? 15.956 -0.941 -15.031 1.00 38.22 210 PHE A C 1
ATOM 1623 O O . PHE A 1 210 ? 17.003 -0.395 -14.749 1.00 38.22 210 PHE A O 1
ATOM 1630 N N . ASP A 1 211 ? 15.914 -1.916 -15.933 1.00 31.25 211 ASP A N 1
ATOM 1631 C CA . ASP A 1 211 ? 17.096 -2.359 -16.701 1.00 31.25 211 ASP A CA 1
ATOM 1632 C C . ASP A 1 211 ? 17.064 -1.717 -18.091 1.00 31.25 211 ASP A C 1
ATOM 1634 O O . ASP A 1 211 ? 16.080 -1.911 -18.781 1.00 31.25 211 ASP A O 1
ATOM 1638 N N . LEU A 1 212 ? 18.077 -0.963 -18.528 1.00 41.09 212 LEU A N 1
ATOM 1639 C CA . LEU A 1 212 ? 18.136 -0.416 -19.892 1.00 41.09 212 LEU A CA 1
ATOM 1640 C C . LEU A 1 212 ? 19.398 -0.923 -20.585 1.00 41.09 212 LEU A C 1
ATOM 1642 O O . LEU A 1 212 ? 20.473 -0.906 -19.995 1.00 41.09 212 LEU A O 1
ATOM 1646 N N . LEU A 1 213 ? 19.292 -1.349 -21.837 1.00 38.44 213 LEU A N 1
ATOM 1647 C CA . LEU A 1 213 ? 20.411 -1.921 -22.565 1.00 38.44 213 LEU A CA 1
ATOM 1648 C C . LEU A 1 213 ? 20.655 -1.140 -23.857 1.00 38.44 213 LEU A C 1
ATOM 1650 O O . LEU A 1 213 ? 19.767 -0.981 -24.685 1.00 38.44 213 LEU A O 1
ATOM 1654 N N . VAL A 1 214 ? 21.867 -0.641 -24.067 1.00 36.56 214 VAL A N 1
ATOM 1655 C CA . VAL A 1 214 ? 22.251 -0.082 -25.366 1.00 36.56 214 VAL A CA 1
ATOM 1656 C C . VAL A 1 214 ? 23.227 -1.071 -25.997 1.00 36.56 214 VAL A C 1
ATOM 1658 O O . VAL A 1 214 ? 24.416 -1.088 -25.687 1.00 36.56 214 VAL A O 1
ATOM 1661 N N . LEU A 1 215 ? 22.682 -1.970 -26.815 1.00 31.05 215 LEU A N 1
ATOM 1662 C CA . LEU A 1 215 ? 23.429 -2.982 -27.561 1.00 31.05 215 LEU A CA 1
ATOM 1663 C C . LEU A 1 215 ? 23.639 -2.536 -29.007 1.00 31.05 215 LEU A C 1
ATOM 1665 O O . LEU A 1 215 ? 22.688 -2.085 -29.627 1.00 31.05 215 LEU A O 1
ATOM 1669 N N . TYR A 1 216 ? 24.848 -2.738 -29.535 1.00 41.94 216 TYR A N 1
ATOM 1670 C CA . TYR A 1 216 ? 25.204 -2.569 -30.952 1.00 41.94 216 TYR A CA 1
ATOM 1671 C C . TYR A 1 216 ? 24.276 -3.286 -31.922 1.00 41.94 216 TYR A C 1
ATOM 1673 O O . TYR A 1 216 ? 24.090 -4.511 -31.724 1.00 41.94 216 TYR A O 1
#